Protein AF-A0A165NCH3-F1 (afdb_monomer)

pLDDT: mean 71.53, std 22.39, range [36.44, 98.56]

Solvent-accessible surface area (backbone atoms only — not comparable to full-atom values): 23380 Å² total; per-residue (Å²): 134,88,80,89,85,87,82,87,83,87,85,82,88,84,81,85,90,84,83,90,84,88,79,83,85,88,86,89,83,80,84,87,86,88,80,87,83,78,89,80,89,78,88,79,93,75,94,72,85,84,84,87,77,89,76,89,79,82,79,81,80,77,88,72,91,72,83,80,78,77,76,78,72,77,74,76,76,76,87,63,91,57,58,81,93,51,51,65,47,76,77,38,38,37,33,41,38,31,34,32,93,85,79,50,71,48,67,60,53,25,34,64,70,49,64,59,65,100,88,44,51,29,32,22,32,45,80,76,82,59,74,44,81,47,75,48,52,100,83,52,64,63,37,27,41,60,41,34,31,52,72,82,38,74,60,34,27,52,51,80,59,30,32,38,40,77,71,82,64,71,45,43,33,36,36,70,52,61,36,82,95,65,73,31,42,35,36,42,34,33,37,30,38,59,27,59,46,99,82,70,45,66,53,59,81,73,79,64,78,80,70,84,73,76,85,73,87,70,88,68,72,90,74,52,51,35,26,40,27,69,54,38,41,30,28,30,65,69,47,73,39,72,88,59,34,39,69,72,40,73,66,53,57,55,51,33,72,74,45,78,63,41,68,43,43,74,54,71,86,66,73,70,80,70,76,76,70,82,75,77,78,84,77,79,96,77,90,79,83,85,85,86,82,87,78,90,81,82,88,76,87,84,87,84,81,90,80,92,74,88,77,90,81,78,89,81,85,76,92,76,92,77,82,90,80,86,82,80,82,84,81,78,84,82,85,79,80,88,76,91,131

Organism: NCBI:txid1314781

Sequence (341 aa):
MLASAARSFSSIPSRKSARPGTSSGPPASRRPNTATMRPTTADGPSSVARPSTASPVSVLRRDSAASSTATATSETAIDTKLPKELSFLTTACIELWIDQEGFRAVRPAFWLASSREPGELAEFRMRPKQAYIFHHAAFDSAPVLRRLTVNGDESRDYISRQASLSVKKNGVYTVSGVEDRGRLAWRFEYLVTDRQDLGGRAMSGEKVRHRPCIFVLSFSPPFFLQSFTPLSFACAPQLLIPANGKKVHLFHVMRKSVTPKLAAAKVDPSTSPSSSTAGHSSSTIGVPILPPDLTNVPLLDDIGPEGLGGRRRAASHSLGRTTSRPWGSSTRPSTGGTVHA

Structure (mmCIF, N/CA/C/O backbone):
data_AF-A0A165NCH3-F1
#
_entry.id   AF-A0A165NCH3-F1
#
loop_
_atom_site.group_PDB
_atom_site.id
_atom_site.type_symbol
_atom_site.label_atom_id
_atom_site.label_alt_id
_atom_site.label_comp_id
_atom_site.label_asym_id
_atom_site.label_entity_id
_atom_site.label_seq_id
_atom_site.pdbx_PDB_ins_code
_atom_site.Cartn_x
_atom_site.Cartn_y
_atom_site.Cartn_z
_atom_site.occupancy
_atom_site.B_iso_or_equiv
_atom_site.auth_seq_id
_atom_site.auth_comp_id
_atom_site.auth_asym_id
_atom_site.auth_atom_id
_atom_site.pdbx_PDB_model_num
ATOM 1 N N . MET A 1 1 ? -38.798 -48.255 -20.989 1.00 39.00 1 MET A N 1
ATOM 2 C CA . MET A 1 1 ? -37.855 -48.855 -21.960 1.00 39.00 1 MET A CA 1
ATOM 3 C C . MET A 1 1 ? -36.540 -48.088 -21.828 1.00 39.00 1 MET A C 1
ATOM 5 O O . MET A 1 1 ? -36.569 -46.889 -22.046 1.00 39.00 1 MET A O 1
ATOM 9 N N . LEU A 1 2 ? -35.574 -48.611 -21.052 1.00 36.44 2 LEU A N 1
ATOM 10 C CA . LEU A 1 2 ? -34.310 -49.241 -21.523 1.00 36.44 2 LEU A CA 1
ATOM 11 C C . LEU A 1 2 ? -33.428 -48.246 -22.319 1.00 36.44 2 LEU A C 1
ATOM 13 O O . LEU A 1 2 ? -33.913 -47.716 -23.301 1.00 36.44 2 LEU A O 1
ATOM 17 N N . ALA A 1 3 ? -32.151 -47.952 -22.044 1.00 38.06 3 ALA A N 1
ATOM 18 C CA . ALA A 1 3 ? -31.160 -48.433 -21.083 1.00 38.06 3 ALA A CA 1
ATOM 19 C C . ALA A 1 3 ? -29.928 -47.483 -21.082 1.00 38.06 3 ALA A C 1
ATOM 21 O O . ALA A 1 3 ? -29.552 -46.960 -22.123 1.00 38.06 3 ALA A O 1
ATOM 22 N N . SER A 1 4 ? -29.308 -47.292 -19.911 1.00 39.06 4 SER A N 1
ATOM 23 C CA . SER A 1 4 ? -27.876 -47.505 -19.605 1.00 39.06 4 SER A CA 1
ATOM 24 C C . SER A 1 4 ? -26.793 -47.274 -20.681 1.00 39.06 4 SER A C 1
ATOM 26 O O . SER A 1 4 ? -26.737 -47.998 -21.670 1.00 39.06 4 SER A O 1
ATOM 28 N N . ALA A 1 5 ? -25.809 -46.417 -20.367 1.00 46.84 5 ALA A N 1
ATOM 29 C CA . ALA A 1 5 ? -24.396 -46.649 -20.699 1.00 46.84 5 ALA A CA 1
ATOM 30 C C . ALA A 1 5 ? -23.466 -45.780 -19.827 1.00 46.84 5 ALA A C 1
ATOM 32 O O . ALA A 1 5 ? -23.231 -44.604 -20.096 1.00 46.84 5 ALA A O 1
ATOM 33 N N . ALA A 1 6 ? -22.908 -46.394 -18.784 1.00 42.00 6 ALA A N 1
ATOM 34 C CA . ALA A 1 6 ? -21.726 -45.914 -18.081 1.00 42.00 6 ALA A CA 1
ATOM 35 C C . ALA A 1 6 ? -20.462 -46.240 -18.896 1.00 42.00 6 ALA A C 1
ATOM 37 O O . ALA A 1 6 ? -20.357 -47.336 -19.449 1.00 42.00 6 ALA A O 1
ATOM 38 N N . ARG A 1 7 ? -19.461 -45.350 -18.902 1.00 50.84 7 ARG A N 1
ATOM 39 C CA . ARG A 1 7 ? -18.067 -45.732 -19.177 1.00 50.84 7 ARG A CA 1
ATOM 40 C C . ARG A 1 7 ? -17.114 -45.065 -18.193 1.00 50.84 7 ARG A C 1
ATOM 42 O O . ARG A 1 7 ? -16.900 -43.860 -18.200 1.00 50.84 7 ARG A O 1
ATOM 49 N N . SER A 1 8 ? -16.579 -45.937 -17.349 1.00 40.97 8 SER A N 1
ATOM 50 C CA . SER A 1 8 ? -15.435 -45.774 -16.467 1.00 40.97 8 SER A CA 1
ATOM 51 C C . SER A 1 8 ? -14.141 -45.854 -17.281 1.00 40.97 8 SER A C 1
ATOM 53 O O . SER A 1 8 ? -14.032 -46.733 -18.133 1.00 40.97 8 SER A O 1
ATOM 55 N N . PHE A 1 9 ? -13.159 -44.999 -16.988 1.00 48.47 9 PHE A N 1
ATOM 56 C CA . PHE A 1 9 ? -11.747 -45.297 -17.232 1.00 48.47 9 PHE A CA 1
ATOM 57 C C . PHE A 1 9 ? -10.893 -44.752 -16.087 1.00 48.47 9 PHE A C 1
ATOM 59 O O . PHE A 1 9 ? -10.613 -43.563 -15.963 1.00 48.47 9 PHE A O 1
ATOM 66 N N . SER A 1 10 ? -10.498 -45.689 -15.236 1.00 42.50 10 SER A N 1
ATOM 67 C CA . SER A 1 10 ? -9.397 -45.635 -14.286 1.00 42.50 10 SER A CA 1
ATOM 68 C C . SER A 1 10 ? -8.050 -45.804 -14.995 1.00 42.50 10 SER A C 1
ATOM 70 O O . SER A 1 10 ? -7.926 -46.727 -15.795 1.00 42.50 10 SER A O 1
ATOM 72 N N . SER A 1 11 ? -7.019 -45.049 -14.599 1.00 46.69 11 SER A N 1
ATOM 73 C CA . SER A 1 11 ? -5.670 -45.610 -14.374 1.00 46.69 11 SER A CA 1
ATOM 74 C C . SER A 1 11 ? -4.723 -44.578 -13.753 1.00 46.69 11 SER A C 1
ATOM 76 O O . SER A 1 11 ? -4.274 -43.639 -14.408 1.00 46.69 11 SER A O 1
ATOM 78 N N . ILE A 1 12 ? -4.401 -44.802 -12.480 1.00 46.88 12 ILE A N 1
ATOM 79 C CA . ILE A 1 12 ? -3.337 -44.155 -11.708 1.00 46.88 12 ILE A CA 1
ATOM 80 C C . ILE A 1 12 ? -2.068 -45.007 -11.870 1.00 46.88 12 ILE A C 1
ATOM 82 O O . ILE A 1 12 ? -2.116 -46.192 -11.531 1.00 46.88 12 ILE A O 1
ATOM 86 N N . PRO A 1 13 ? -0.916 -44.467 -12.303 1.00 54.25 13 PRO A N 1
ATOM 87 C CA . PRO A 1 13 ? 0.348 -45.168 -12.143 1.00 54.25 13 PRO A CA 1
ATOM 88 C C . PRO A 1 13 ? 0.937 -44.902 -10.751 1.00 54.25 13 PRO A C 1
ATOM 90 O O . PRO A 1 13 ? 1.494 -43.846 -10.454 1.00 54.25 13 PRO A O 1
ATOM 93 N N . SER A 1 14 ? 0.812 -45.923 -9.906 1.00 42.00 14 SER A N 1
ATOM 94 C CA . SER A 1 14 ? 1.503 -46.097 -8.630 1.00 42.00 14 SER A CA 1
ATOM 95 C C . SER A 1 14 ? 3.004 -46.311 -8.877 1.00 42.00 14 SER A C 1
ATOM 97 O O . SER A 1 14 ? 3.384 -47.248 -9.587 1.00 42.00 14 SER A O 1
ATOM 99 N N . ARG A 1 15 ? 3.877 -45.450 -8.329 1.00 46.59 15 ARG A N 1
ATOM 100 C CA . ARG A 1 15 ? 5.339 -45.611 -8.427 1.00 46.59 15 ARG A CA 1
ATOM 101 C C . ARG A 1 15 ? 5.922 -46.063 -7.089 1.00 46.59 15 ARG A C 1
ATOM 103 O O . ARG A 1 15 ? 5.628 -45.520 -6.030 1.00 46.59 15 ARG A O 1
ATOM 110 N N . LYS A 1 16 ? 6.714 -47.124 -7.212 1.00 49.00 16 LYS A N 1
ATOM 111 C CA . LYS A 1 16 ? 7.158 -48.081 -6.201 1.00 49.00 16 LYS A CA 1
ATOM 112 C C . LYS A 1 16 ? 8.082 -47.494 -5.132 1.00 49.00 16 LYS A C 1
ATOM 114 O O . LYS A 1 16 ? 9.028 -46.776 -5.437 1.00 49.00 16 LYS A O 1
ATOM 119 N N . SER A 1 17 ? 7.828 -47.948 -3.908 1.00 48.28 17 SER A N 1
ATOM 120 C CA . SER A 1 17 ? 8.735 -47.983 -2.761 1.00 48.28 17 SER A CA 1
ATOM 121 C C . SER A 1 17 ? 9.612 -49.245 -2.814 1.00 48.28 17 SER A C 1
ATOM 123 O O . SER A 1 17 ? 9.100 -50.342 -3.039 1.00 48.28 17 SER A O 1
ATOM 125 N N . ALA A 1 18 ? 10.921 -49.077 -2.618 1.00 47.91 18 ALA A N 1
ATOM 126 C CA . ALA A 1 18 ? 11.931 -50.071 -2.223 1.00 47.91 18 ALA A CA 1
ATOM 127 C C . ALA A 1 18 ? 13.203 -49.266 -1.880 1.00 47.91 18 ALA A C 1
ATOM 129 O O . ALA A 1 18 ? 13.511 -48.329 -2.604 1.00 47.91 18 ALA A O 1
ATOM 130 N N . ARG A 1 19 ? 14.016 -49.503 -0.849 1.00 49.00 19 ARG A N 1
ATOM 131 C CA . ARG A 1 19 ? 14.126 -50.494 0.233 1.00 49.00 19 ARG A CA 1
ATOM 132 C C . ARG A 1 19 ? 15.096 -49.888 1.289 1.00 49.00 19 ARG A C 1
ATOM 134 O O . ARG A 1 19 ? 15.768 -48.906 0.976 1.00 49.00 19 ARG A O 1
ATOM 141 N N . PRO A 1 20 ? 15.209 -50.466 2.499 1.00 55.50 20 PRO A N 1
ATOM 142 C CA . PRO A 1 20 ? 16.087 -49.996 3.570 1.00 55.50 20 PRO A CA 1
ATOM 143 C C . PRO A 1 20 ? 17.494 -50.610 3.475 1.00 55.50 20 PRO A C 1
ATOM 145 O O . PRO A 1 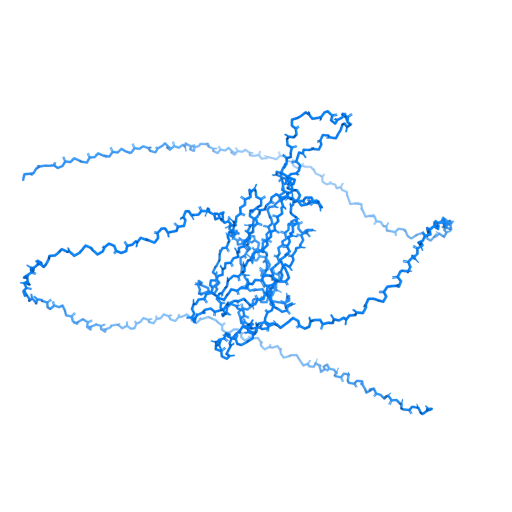20 ? 17.651 -51.747 3.031 1.00 55.50 20 PRO A O 1
ATOM 148 N N . GLY A 1 21 ? 18.504 -49.872 3.940 1.00 48.25 21 GLY A N 1
ATOM 149 C CA . GLY A 1 21 ? 19.884 -50.339 4.074 1.00 48.25 21 GLY A CA 1
ATOM 150 C C . GLY A 1 21 ? 20.487 -49.871 5.395 1.00 48.25 21 GLY A C 1
ATOM 151 O O . GLY A 1 21 ? 20.894 -48.723 5.532 1.00 48.25 21 GLY A O 1
ATOM 152 N N . THR A 1 22 ? 20.499 -50.770 6.373 1.00 49.91 22 THR A N 1
ATOM 153 C CA . THR A 1 22 ? 21.243 -50.700 7.634 1.00 49.91 22 THR A CA 1
ATOM 154 C C . THR A 1 22 ? 22.671 -51.207 7.428 1.00 49.91 22 THR A C 1
ATOM 156 O O . THR A 1 22 ? 22.834 -52.333 6.964 1.00 49.91 22 THR A O 1
ATOM 159 N N . SER A 1 23 ? 23.688 -50.459 7.864 1.00 52.12 23 SER A N 1
ATOM 160 C CA . SER A 1 23 ? 24.991 -51.035 8.237 1.00 52.12 23 SER A CA 1
ATOM 161 C C . SER A 1 23 ? 25.739 -50.142 9.240 1.00 52.12 23 SER A C 1
ATOM 163 O O . SER A 1 23 ? 26.197 -49.055 8.903 1.00 52.12 23 SER A O 1
ATOM 165 N N . SER A 1 24 ? 25.778 -50.618 10.489 1.00 49.59 24 SER A N 1
ATOM 166 C CA . SER A 1 24 ? 26.921 -50.659 11.425 1.00 49.59 24 SER A CA 1
ATOM 167 C C . SER A 1 24 ? 28.109 -49.687 11.248 1.00 49.59 24 SER A C 1
ATOM 169 O O . SER A 1 24 ? 28.838 -49.772 10.264 1.00 49.59 24 SER A O 1
ATOM 171 N N . GLY A 1 25 ? 28.395 -48.881 12.287 1.00 43.12 25 GLY A N 1
ATOM 172 C CA . GLY A 1 25 ? 29.759 -48.385 12.599 1.00 43.12 25 GLY A CA 1
ATOM 173 C C . GLY A 1 25 ? 30.603 -49.454 13.329 1.00 43.12 25 GLY A C 1
ATOM 174 O O . GLY A 1 25 ? 30.215 -50.621 13.258 1.00 43.12 25 GLY A O 1
ATOM 175 N N . PRO A 1 26 ? 31.649 -49.129 14.135 1.00 69.25 26 PRO A N 1
ATOM 176 C CA . PRO A 1 26 ? 32.442 -47.892 14.325 1.00 69.25 26 PRO A CA 1
ATOM 177 C C . PRO A 1 26 ? 33.981 -48.230 14.149 1.00 69.25 26 PRO A C 1
ATOM 179 O O . PRO A 1 26 ? 34.209 -49.164 13.383 1.00 69.25 26 PRO A O 1
ATOM 182 N N . PRO A 1 27 ? 35.055 -47.592 14.722 1.00 58.97 27 PRO A N 1
ATOM 183 C CA . PRO A 1 27 ? 35.220 -46.966 16.047 1.00 58.97 27 PRO A CA 1
ATOM 184 C C . PRO A 1 27 ? 35.958 -45.601 16.096 1.00 58.97 27 PRO A C 1
ATOM 186 O O . PRO A 1 27 ? 36.434 -45.039 15.114 1.00 58.97 27 PRO A O 1
ATOM 189 N N . ALA A 1 28 ? 36.000 -45.083 17.323 1.00 47.31 28 ALA A N 1
ATOM 190 C CA . ALA A 1 28 ? 36.547 -43.821 17.798 1.00 47.31 28 ALA A CA 1
ATOM 191 C C . ALA A 1 28 ? 38.057 -43.605 17.579 1.00 47.31 28 ALA A C 1
ATOM 193 O O . ALA A 1 28 ? 38.845 -44.541 17.670 1.00 47.31 28 ALA A O 1
ATOM 194 N N . SER A 1 29 ? 38.472 -42.334 17.487 1.00 48.59 29 SER A N 1
ATOM 195 C CA . SER A 1 29 ? 39.776 -41.893 18.001 1.00 48.59 29 SER A CA 1
ATOM 196 C C . SER A 1 29 ? 39.816 -40.382 18.286 1.00 48.59 29 SER A C 1
ATOM 198 O O . SER A 1 29 ? 39.671 -39.555 17.395 1.00 48.59 29 SER A O 1
ATOM 200 N N . ARG A 1 30 ? 40.011 -40.077 19.576 1.00 41.75 30 ARG A N 1
ATOM 201 C CA . ARG A 1 30 ? 40.819 -38.991 20.169 1.00 41.75 30 ARG A CA 1
ATOM 202 C C . ARG A 1 30 ? 40.644 -37.520 19.726 1.00 41.75 30 ARG A C 1
ATOM 204 O O . ARG A 1 30 ? 41.210 -37.048 18.751 1.00 41.75 30 ARG A O 1
ATOM 211 N N . ARG A 1 31 ? 40.032 -36.760 20.649 1.00 53.19 31 ARG A N 1
ATOM 212 C CA . ARG A 1 31 ? 40.486 -35.432 21.149 1.00 53.19 31 ARG A CA 1
ATOM 213 C C . ARG A 1 31 ? 41.954 -35.489 21.657 1.00 53.19 31 ARG A C 1
ATOM 215 O O . ARG A 1 31 ? 42.394 -36.609 21.925 1.00 53.19 31 ARG A O 1
ATOM 222 N N . PRO A 1 32 ? 42.674 -34.370 21.935 1.00 59.91 32 PRO A N 1
ATOM 223 C CA . PRO A 1 32 ? 42.203 -32.990 22.175 1.00 59.91 32 PRO A CA 1
ATOM 224 C C . PRO A 1 32 ? 43.039 -31.886 21.473 1.00 59.91 32 PRO A C 1
ATOM 226 O O . PRO A 1 32 ? 44.071 -32.167 20.880 1.00 59.91 32 PRO A O 1
ATOM 229 N N . ASN A 1 33 ? 42.615 -30.616 21.566 1.00 45.53 33 ASN A N 1
ATOM 230 C CA . ASN A 1 33 ? 43.457 -29.566 22.162 1.00 45.53 33 ASN A CA 1
ATOM 231 C C . ASN A 1 33 ? 42.701 -28.246 22.353 1.00 45.53 33 ASN A C 1
ATOM 233 O O . ASN A 1 33 ? 42.130 -27.657 21.440 1.00 45.53 33 ASN A O 1
ATOM 237 N N . THR A 1 34 ? 42.723 -27.827 23.610 1.00 49.41 34 THR A N 1
ATOM 238 C CA . THR A 1 34 ? 42.275 -26.563 24.175 1.00 49.41 34 THR A CA 1
ATOM 239 C C . THR A 1 34 ? 43.396 -25.546 23.962 1.00 49.41 34 THR A C 1
ATOM 241 O O . THR A 1 34 ? 44.499 -25.758 24.456 1.00 49.41 34 THR A O 1
ATOM 244 N N . ALA A 1 35 ? 43.137 -24.447 23.255 1.00 48.09 35 ALA A N 1
ATOM 245 C CA . ALA A 1 35 ? 44.048 -23.307 23.203 1.00 48.09 35 ALA A CA 1
ATOM 246 C C . ALA A 1 35 ? 43.325 -22.073 23.747 1.00 48.09 35 ALA A C 1
ATOM 248 O O . ALA A 1 35 ? 42.590 -21.379 23.048 1.00 48.09 35 ALA A O 1
ATOM 249 N N . THR A 1 36 ? 43.523 -21.853 25.043 1.00 48.50 36 THR A N 1
ATOM 250 C CA . THR A 1 36 ? 43.217 -20.619 25.762 1.00 48.50 36 THR A CA 1
ATOM 251 C C . THR A 1 36 ? 44.154 -19.524 25.253 1.00 48.50 36 THR A C 1
ATOM 253 O O . THR A 1 36 ? 45.345 -19.542 25.555 1.00 48.50 36 THR A O 1
ATOM 256 N N . MET A 1 37 ? 43.633 -18.574 24.478 1.00 51.12 37 MET A N 1
ATOM 257 C CA . MET A 1 37 ? 44.354 -17.352 24.114 1.00 51.12 37 MET A CA 1
ATOM 258 C C . MET A 1 37 ? 44.088 -16.279 25.173 1.00 51.12 37 MET A C 1
ATOM 260 O O . MET A 1 37 ? 42.956 -15.863 25.410 1.00 51.12 37 MET A O 1
ATOM 264 N N . ARG A 1 38 ? 45.168 -15.891 25.846 1.00 52.81 38 ARG A N 1
ATOM 265 C CA . ARG A 1 38 ? 45.274 -14.838 26.859 1.00 52.81 38 ARG A CA 1
ATOM 266 C C . ARG A 1 38 ? 45.418 -13.481 26.149 1.00 52.81 38 ARG A C 1
ATOM 268 O O . ARG A 1 38 ? 46.207 -13.413 25.210 1.00 52.81 38 ARG A O 1
ATOM 275 N N . PRO A 1 39 ? 44.742 -12.400 26.576 1.00 59.81 39 PRO A N 1
ATOM 276 C CA . PRO A 1 39 ? 45.046 -11.067 26.076 1.00 59.81 39 PRO A CA 1
ATOM 277 C C . PRO A 1 39 ? 46.248 -10.500 26.838 1.00 59.81 39 PRO A C 1
ATOM 279 O O . PRO A 1 39 ? 46.200 -10.303 28.053 1.00 59.81 39 PRO A O 1
ATOM 282 N N . THR A 1 40 ? 47.344 -10.269 26.122 1.00 58.81 40 THR A N 1
ATOM 283 C CA . THR A 1 40 ? 48.484 -9.473 26.578 1.00 58.81 40 THR A CA 1
ATOM 284 C C . THR A 1 40 ? 48.201 -8.001 26.309 1.00 58.81 40 THR A C 1
ATOM 286 O O . THR A 1 40 ? 48.041 -7.575 25.169 1.00 58.81 40 THR A O 1
ATOM 289 N N . THR A 1 41 ? 48.149 -7.233 27.390 1.00 48.38 41 THR A N 1
ATOM 290 C CA . THR A 1 41 ? 48.312 -5.782 27.428 1.00 48.38 41 THR A CA 1
ATOM 291 C C . THR A 1 41 ? 49.700 -5.399 26.916 1.00 48.38 41 THR A C 1
ATOM 293 O O . THR A 1 41 ? 50.697 -5.908 27.429 1.00 48.38 41 THR A O 1
ATOM 296 N N . ALA A 1 42 ? 49.764 -4.485 25.952 1.00 58.22 42 ALA A N 1
ATOM 297 C CA . ALA A 1 42 ? 50.968 -3.729 25.639 1.00 58.22 42 ALA A CA 1
ATOM 298 C C . ALA A 1 42 ? 50.563 -2.296 25.277 1.00 58.22 42 ALA A C 1
ATOM 300 O O . ALA A 1 42 ? 49.966 -2.047 24.230 1.00 58.22 42 ALA A O 1
ATOM 301 N N . ASP A 1 43 ? 50.868 -1.389 26.200 1.00 48.12 43 ASP A N 1
ATOM 302 C CA . ASP A 1 43 ? 50.959 0.046 25.976 1.00 48.12 43 ASP A CA 1
ATOM 303 C C . ASP A 1 43 ? 52.076 0.359 24.971 1.00 48.12 43 ASP A C 1
ATOM 305 O O . ASP A 1 43 ? 53.132 -0.277 24.970 1.00 48.12 43 ASP A O 1
ATOM 309 N N . GLY A 1 44 ? 51.860 1.381 24.145 1.00 45.53 44 GLY A N 1
ATOM 310 C CA . GLY A 1 44 ? 52.884 1.922 23.256 1.00 45.53 44 GLY A CA 1
ATOM 311 C C . GLY A 1 44 ? 52.326 2.990 22.314 1.00 45.53 44 GLY A C 1
ATOM 312 O O . GLY A 1 44 ? 51.631 2.640 21.360 1.00 45.53 44 GLY A O 1
ATOM 313 N N . PRO A 1 45 ? 52.604 4.287 22.546 1.00 59.88 45 PRO A N 1
ATOM 314 C CA . PRO A 1 45 ? 52.119 5.368 21.701 1.00 59.88 45 PRO A CA 1
ATOM 315 C C . PRO A 1 45 ? 53.018 5.507 20.470 1.00 59.88 45 PRO A C 1
ATOM 317 O O . PRO A 1 45 ? 54.225 5.707 20.589 1.00 59.88 45 PRO A O 1
ATOM 320 N N . SER A 1 46 ? 52.431 5.450 19.276 1.00 46.69 46 SER A N 1
ATOM 321 C CA . SER A 1 46 ? 53.125 5.858 18.058 1.00 46.69 46 SER A CA 1
ATOM 322 C C . SER A 1 46 ? 52.268 6.842 17.279 1.00 46.69 46 SER A C 1
ATOM 324 O O . SER A 1 46 ? 51.223 6.518 16.715 1.00 46.69 46 SER A O 1
ATOM 326 N N . SER A 1 47 ? 52.725 8.087 17.331 1.00 52.88 47 SER A N 1
ATOM 327 C CA . SER A 1 47 ? 52.309 9.207 16.510 1.00 52.88 47 SER A CA 1
ATOM 328 C C . SER A 1 47 ? 52.493 8.874 15.031 1.00 52.88 47 SER A C 1
ATOM 330 O O . SER A 1 47 ? 53.624 8.723 14.569 1.00 52.88 47 SER A O 1
ATOM 332 N N . VAL A 1 48 ? 51.400 8.836 14.273 1.00 54.91 48 VAL A N 1
ATOM 333 C CA . VAL A 1 48 ? 51.455 8.883 12.810 1.00 54.91 48 VAL A CA 1
ATOM 334 C C . VAL A 1 48 ? 50.593 10.040 12.328 1.00 54.91 48 VAL A C 1
ATOM 336 O O . VAL A 1 48 ? 49.448 10.227 12.738 1.00 54.91 48 VAL A O 1
ATOM 339 N N . ALA A 1 49 ? 51.238 10.862 11.509 1.00 41.81 49 ALA A N 1
ATOM 340 C CA . ALA A 1 49 ? 50.799 12.147 11.017 1.00 41.81 49 ALA A CA 1
ATOM 341 C C . ALA A 1 49 ? 49.472 12.088 10.242 1.00 41.81 49 ALA A C 1
ATOM 343 O O . ALA A 1 49 ? 49.232 11.201 9.424 1.00 41.81 49 ALA A O 1
ATOM 344 N N . ARG A 1 50 ? 48.641 13.108 10.476 1.00 47.19 50 ARG A N 1
ATOM 345 C CA . ARG A 1 50 ? 47.469 13.471 9.669 1.00 47.19 50 ARG A CA 1
ATOM 346 C C . ARG A 1 50 ? 47.917 13.970 8.288 1.00 47.19 50 ARG A C 1
ATOM 348 O O . ARG A 1 50 ? 48.631 14.971 8.244 1.00 47.19 50 ARG A O 1
ATOM 355 N N . PRO A 1 51 ? 47.431 13.399 7.174 1.00 55.72 51 PRO A N 1
ATOM 356 C CA . PRO A 1 51 ? 47.440 14.092 5.899 1.00 55.72 51 PRO A CA 1
ATOM 357 C C . PRO A 1 51 ? 46.215 15.009 5.796 1.00 55.72 51 PRO A C 1
ATOM 359 O O . PRO A 1 51 ? 45.063 14.577 5.752 1.00 55.72 51 PRO A O 1
ATOM 362 N N . SER A 1 52 ? 46.501 16.304 5.761 1.00 50.69 52 SER A N 1
ATOM 363 C CA . SER A 1 52 ? 45.600 17.393 5.404 1.00 50.69 52 SER A CA 1
ATOM 364 C C . SER A 1 52 ? 45.156 17.228 3.949 1.00 50.69 52 SER A C 1
ATOM 366 O O . SER A 1 52 ? 45.959 17.383 3.034 1.00 50.69 52 SER A O 1
ATOM 368 N N . THR A 1 53 ? 43.879 16.941 3.713 1.00 46.50 53 THR A N 1
ATOM 369 C CA . THR A 1 53 ? 43.262 17.081 2.386 1.00 46.50 53 THR A CA 1
ATOM 370 C C . THR A 1 53 ? 42.152 18.112 2.483 1.00 46.50 53 THR A C 1
ATOM 372 O O . THR A 1 53 ? 41.038 17.849 2.927 1.00 46.50 53 THR A O 1
ATOM 375 N N . ALA A 1 54 ? 42.518 19.337 2.113 1.00 41.47 54 ALA A N 1
ATOM 376 C CA . ALA A 1 54 ? 41.599 20.425 1.861 1.00 41.47 54 ALA A CA 1
ATOM 377 C C . ALA A 1 54 ? 40.742 20.086 0.632 1.00 41.47 54 ALA A C 1
ATOM 379 O O . ALA A 1 54 ? 41.267 19.706 -0.412 1.00 41.47 54 ALA A O 1
ATOM 380 N N . SER A 1 55 ? 39.428 20.247 0.754 1.00 48.78 55 SER A N 1
ATOM 381 C CA . SER A 1 55 ? 38.515 20.357 -0.384 1.00 48.78 55 SER A CA 1
ATOM 382 C C . SER A 1 55 ? 37.816 21.715 -0.297 1.00 48.78 55 SER A C 1
ATOM 384 O O . SER A 1 55 ? 37.236 22.017 0.749 1.00 48.78 55 SER A O 1
ATOM 386 N N . PRO A 1 56 ? 37.871 22.551 -1.347 1.00 51.75 56 PRO A N 1
ATOM 387 C CA . PRO A 1 56 ? 37.155 23.814 -1.383 1.00 51.75 56 PRO A CA 1
ATOM 388 C C . PRO A 1 56 ? 35.694 23.556 -1.772 1.00 51.75 56 PRO A C 1
ATOM 390 O O . PRO A 1 56 ? 35.405 23.148 -2.894 1.00 51.75 56 PRO A O 1
ATOM 393 N N . VAL A 1 57 ? 34.761 23.805 -0.852 1.00 46.81 57 VAL A N 1
ATOM 394 C CA . VAL A 1 57 ? 33.334 23.921 -1.182 1.00 46.81 57 VAL A CA 1
ATOM 395 C C . VAL A 1 57 ? 33.027 25.404 -1.352 1.00 46.81 57 VAL A C 1
ATOM 397 O O . VAL A 1 57 ? 32.821 26.136 -0.387 1.00 46.81 57 VAL A O 1
ATOM 400 N N . SER A 1 58 ? 33.023 25.859 -2.600 1.00 46.53 58 SER A N 1
ATOM 401 C CA . SER A 1 58 ? 32.471 27.148 -3.001 1.00 46.53 58 SER A CA 1
ATOM 402 C C . SER A 1 58 ? 30.943 27.093 -2.897 1.00 46.53 58 SER A C 1
ATOM 404 O O . SER A 1 58 ? 30.245 26.601 -3.781 1.00 46.53 58 SER A O 1
ATOM 406 N N . VAL A 1 59 ? 30.415 27.605 -1.785 1.00 42.81 59 VAL A N 1
ATOM 407 C CA . VAL A 1 59 ? 28.985 27.874 -1.596 1.00 42.81 59 VAL A CA 1
ATOM 408 C C . VAL A 1 59 ? 28.640 29.158 -2.350 1.00 42.81 59 VAL A C 1
ATOM 410 O O . VAL A 1 59 ? 28.800 30.263 -1.837 1.00 42.81 59 VAL A O 1
ATOM 413 N N . LEU A 1 60 ? 28.159 29.021 -3.585 1.00 48.81 60 LEU A N 1
ATOM 414 C CA . LEU A 1 60 ? 27.479 30.103 -4.294 1.00 48.81 60 LEU A CA 1
ATOM 415 C C . LEU A 1 60 ? 26.056 30.220 -3.732 1.00 48.81 60 LEU A C 1
ATOM 417 O O . LEU A 1 60 ? 25.124 29.552 -4.178 1.00 48.81 60 LEU A O 1
ATOM 421 N N . ARG A 1 61 ? 25.913 31.075 -2.711 1.00 41.34 61 ARG A N 1
ATOM 422 C CA . ARG A 1 61 ? 24.635 31.667 -2.302 1.00 41.34 61 ARG A CA 1
ATOM 423 C C . ARG A 1 61 ? 24.071 32.433 -3.495 1.00 41.34 61 ARG A C 1
ATOM 425 O O . ARG A 1 61 ? 24.628 33.449 -3.901 1.00 41.34 61 ARG A O 1
ATOM 432 N N . ARG A 1 62 ? 22.972 31.941 -4.060 1.00 46.47 62 ARG A N 1
ATOM 433 C CA . ARG A 1 62 ? 22.121 32.716 -4.958 1.00 46.47 62 ARG A CA 1
ATOM 434 C C . ARG A 1 62 ? 20.875 33.088 -4.164 1.00 46.47 62 ARG A C 1
ATOM 436 O O . ARG A 1 62 ? 19.932 32.309 -4.079 1.00 46.47 62 ARG A O 1
ATOM 443 N N . ASP A 1 63 ? 20.926 34.265 -3.550 1.00 45.38 63 ASP A N 1
ATOM 444 C CA . ASP A 1 63 ? 19.749 34.927 -3.007 1.00 45.38 63 ASP A CA 1
ATOM 445 C C . ASP A 1 63 ? 18.853 35.305 -4.190 1.00 45.38 63 ASP A C 1
ATOM 447 O O . ASP A 1 63 ? 19.196 36.122 -5.043 1.00 45.38 63 ASP A O 1
ATOM 451 N N . SER A 1 64 ? 17.714 34.636 -4.300 1.00 50.97 64 SER A N 1
ATOM 452 C CA . SER A 1 64 ? 16.630 35.041 -5.185 1.00 50.97 64 SER A CA 1
ATOM 453 C C . SER A 1 64 ? 15.387 35.137 -4.325 1.00 50.97 64 SER A C 1
ATOM 455 O O . SER A 1 64 ? 14.715 34.147 -4.048 1.00 50.97 64 SER A O 1
ATOM 457 N N . ALA A 1 65 ? 15.137 36.361 -3.862 1.00 49.94 65 ALA A N 1
ATOM 458 C CA . ALA A 1 65 ? 13.879 36.784 -3.282 1.00 49.94 65 ALA A CA 1
ATOM 459 C C . ALA A 1 65 ? 12.791 36.677 -4.361 1.00 49.94 65 ALA A C 1
ATOM 461 O O . ALA A 1 65 ? 12.528 37.618 -5.107 1.00 49.94 65 ALA A O 1
ATOM 462 N N . ALA A 1 66 ? 12.193 35.495 -4.481 1.00 51.12 66 ALA A N 1
ATOM 463 C CA . ALA A 1 66 ? 10.953 35.310 -5.208 1.00 51.12 66 ALA A CA 1
ATOM 464 C C . ALA A 1 66 ? 9.804 35.555 -4.228 1.00 51.12 66 ALA A C 1
ATOM 466 O O . ALA A 1 66 ? 9.608 34.817 -3.265 1.00 51.12 66 ALA A O 1
ATOM 467 N N . SER A 1 67 ? 9.098 36.651 -4.480 1.00 50.00 67 SER A N 1
ATOM 468 C CA . SER A 1 67 ? 7.859 37.058 -3.833 1.00 50.00 67 SER A CA 1
ATOM 469 C C . SER A 1 67 ? 6.845 35.910 -3.841 1.00 50.00 67 SER A C 1
ATOM 471 O O . SER A 1 67 ? 6.298 35.551 -4.885 1.00 50.00 67 SER A O 1
ATOM 473 N N . SER A 1 68 ? 6.612 35.320 -2.670 1.00 47.19 68 SER A N 1
ATOM 474 C CA . SER A 1 68 ? 5.594 34.298 -2.441 1.00 47.19 68 SER A CA 1
ATOM 475 C C . SER A 1 68 ? 4.208 34.937 -2.475 1.00 47.19 68 SER A C 1
ATOM 477 O O . SER A 1 68 ? 3.629 35.267 -1.442 1.00 47.19 68 SER A O 1
ATOM 479 N N . THR A 1 69 ? 3.647 35.099 -3.669 1.00 45.41 69 THR A N 1
ATOM 480 C CA . THR A 1 69 ? 2.196 35.217 -3.830 1.00 45.41 69 THR A CA 1
ATOM 481 C C . THR A 1 69 ? 1.615 33.826 -3.597 1.00 45.41 69 THR A C 1
ATOM 483 O O . THR A 1 69 ? 1.536 32.995 -4.496 1.00 45.41 69 THR A O 1
ATOM 486 N N . ALA A 1 70 ? 1.284 33.540 -2.339 1.00 47.50 70 ALA A N 1
ATOM 487 C CA . ALA A 1 70 ? 0.562 32.341 -1.954 1.00 47.50 70 ALA A CA 1
ATOM 488 C C . ALA A 1 70 ? -0.855 32.412 -2.541 1.00 47.50 70 ALA A C 1
ATOM 490 O O . ALA A 1 70 ? -1.781 32.939 -1.928 1.00 47.50 70 ALA A O 1
ATOM 491 N N . THR A 1 71 ? -1.030 31.891 -3.753 1.00 43.19 71 THR A N 1
ATOM 492 C CA . THR A 1 71 ? -2.338 31.479 -4.259 1.00 43.19 71 THR A CA 1
ATOM 493 C C . THR A 1 71 ? -2.849 30.370 -3.349 1.00 43.19 71 THR A C 1
ATOM 495 O O . THR A 1 71 ? -2.479 29.205 -3.504 1.00 43.19 71 THR A O 1
ATOM 498 N N . ALA A 1 72 ? -3.673 30.755 -2.371 1.00 48.28 72 ALA A N 1
ATOM 499 C CA . ALA A 1 72 ? -4.531 29.860 -1.613 1.00 48.28 72 ALA A CA 1
ATOM 500 C C . ALA A 1 72 ? -5.396 29.103 -2.624 1.00 48.28 72 ALA A C 1
ATOM 502 O O . ALA A 1 72 ? -6.411 29.594 -3.114 1.00 48.28 72 ALA A O 1
ATOM 503 N N . THR A 1 73 ? -4.908 27.931 -3.019 1.00 48.03 73 THR A N 1
ATOM 504 C CA . THR A 1 73 ? -5.649 27.009 -3.864 1.00 48.03 73 THR A CA 1
ATOM 505 C C . THR A 1 73 ? -6.772 26.528 -2.972 1.00 48.03 73 THR A C 1
ATOM 507 O O . THR A 1 73 ? -6.511 25.870 -1.969 1.00 48.03 73 THR A O 1
ATOM 510 N N . SER A 1 74 ? -7.990 26.964 -3.268 1.00 51.78 74 SER A N 1
ATOM 511 C CA . SER A 1 74 ? -9.203 26.543 -2.590 1.00 51.78 74 SER A CA 1
ATOM 512 C C . SER A 1 74 ? -9.244 25.018 -2.589 1.00 51.78 74 SER A C 1
ATOM 514 O O . SER A 1 74 ? -9.570 24.387 -3.596 1.00 51.78 74 SER A O 1
ATOM 516 N N . GLU A 1 75 ? -8.848 24.420 -1.460 1.00 57.41 75 GLU A N 1
ATOM 517 C CA . GLU A 1 75 ? -9.135 23.028 -1.157 1.00 57.41 75 GLU A CA 1
ATOM 518 C C . GLU A 1 75 ? -10.637 22.880 -1.330 1.00 57.41 75 GLU A C 1
ATOM 520 O O . GLU A 1 75 ? -11.434 23.456 -0.591 1.00 57.41 75 GLU A O 1
ATOM 525 N N . THR A 1 76 ? -11.021 22.186 -2.395 1.00 58.91 76 THR A N 1
ATOM 526 C CA . THR A 1 76 ? -12.399 21.813 -2.661 1.00 58.91 76 THR A CA 1
ATOM 527 C C . THR A 1 76 ? -12.813 20.964 -1.474 1.00 58.91 76 THR A C 1
ATOM 529 O O . THR A 1 76 ? -12.426 19.800 -1.381 1.00 58.91 76 THR A O 1
ATOM 532 N N . ALA A 1 77 ? -13.501 21.593 -0.520 1.00 61.81 77 ALA A N 1
ATOM 533 C CA . ALA A 1 77 ? -14.003 20.946 0.673 1.00 61.81 77 ALA A CA 1
ATOM 534 C C . ALA A 1 77 ? -14.872 19.784 0.203 1.00 61.81 77 ALA A C 1
ATOM 536 O O . ALA A 1 77 ? -15.939 19.976 -0.381 1.00 61.81 77 ALA A O 1
ATOM 537 N N . ILE A 1 78 ? -14.347 18.573 0.354 1.00 67.62 78 ILE A N 1
ATOM 538 C CA . ILE A 1 78 ? -15.060 17.360 -0.002 1.00 67.62 78 ILE A CA 1
ATOM 539 C C . ILE A 1 78 ? -16.169 17.241 1.042 1.00 67.62 78 ILE A C 1
ATOM 541 O O . ILE A 1 78 ? -15.914 16.768 2.150 1.00 67.62 78 ILE A O 1
ATOM 545 N N . ASP A 1 79 ? -17.371 17.715 0.704 1.00 64.69 79 ASP A N 1
ATOM 546 C CA . ASP A 1 79 ? -18.572 17.612 1.540 1.00 64.69 79 ASP A CA 1
ATOM 547 C C . ASP A 1 79 ? -19.020 16.147 1.588 1.00 64.69 79 ASP A C 1
ATOM 549 O O . ASP A 1 79 ? -19.935 15.683 0.909 1.00 64.69 79 ASP A O 1
ATOM 553 N N . THR A 1 80 ? -18.246 15.361 2.325 1.00 69.19 80 THR A N 1
ATOM 554 C CA . THR A 1 80 ? -18.526 13.966 2.606 1.00 69.19 80 THR A CA 1
ATOM 555 C C . THR A 1 80 ? -19.344 13.945 3.880 1.00 69.19 80 THR A C 1
ATOM 557 O O . THR A 1 80 ? -18.837 14.225 4.965 1.00 69.19 80 THR A O 1
ATOM 560 N N . LYS A 1 81 ? -20.625 13.590 3.753 1.00 82.06 81 LYS A N 1
ATOM 561 C CA . LYS A 1 81 ? -21.509 13.283 4.884 1.00 82.06 81 LYS A CA 1
ATOM 562 C C . LYS A 1 81 ? -21.066 11.975 5.553 1.00 82.06 81 LYS A C 1
ATOM 564 O O . LYS A 1 81 ? -21.756 10.964 5.492 1.00 82.06 81 LYS A O 1
ATOM 569 N N . LEU A 1 82 ? -19.873 11.969 6.144 1.00 84.56 82 LEU A N 1
ATOM 570 C CA . LEU A 1 82 ? -19.385 10.863 6.956 1.00 84.56 82 LEU A CA 1
ATOM 571 C C . LEU A 1 82 ? -20.110 10.875 8.309 1.00 84.56 82 LEU A C 1
ATOM 573 O O . LEU A 1 82 ? -20.300 11.949 8.889 1.00 84.56 82 LEU A O 1
ATOM 577 N N . PRO A 1 83 ? -20.471 9.700 8.854 1.00 89.69 83 PRO A N 1
ATOM 578 C CA . PRO A 1 83 ? -20.872 9.582 10.249 1.00 89.69 83 PRO A CA 1
ATOM 579 C C . PRO A 1 83 ? -19.845 10.251 11.168 1.00 89.69 83 PRO A C 1
ATOM 581 O O . PRO A 1 83 ? -18.641 10.228 10.890 1.00 89.69 83 PRO A O 1
ATOM 584 N N . LYS A 1 84 ? -20.301 10.837 12.280 1.00 90.19 84 LYS A N 1
ATOM 585 C CA . LYS A 1 84 ? -19.444 11.594 13.210 1.00 90.19 84 LYS A CA 1
ATOM 586 C C . LYS A 1 84 ? -18.267 10.752 13.711 1.00 90.19 84 LYS A C 1
ATOM 588 O O . LYS A 1 84 ? -17.166 11.270 13.890 1.00 90.19 84 LYS A O 1
ATOM 593 N N . GLU A 1 85 ? -18.483 9.450 13.859 1.00 90.50 85 GLU A N 1
ATOM 594 C CA . GLU A 1 85 ? -17.503 8.443 14.269 1.00 90.50 85 GLU A CA 1
ATOM 595 C C . GLU A 1 85 ? -16.357 8.278 13.259 1.00 90.50 85 GLU A C 1
ATOM 597 O O . GLU A 1 85 ? -15.262 7.866 13.634 1.00 90.50 85 GLU A O 1
ATOM 602 N N . LEU A 1 86 ? -16.592 8.608 11.986 1.00 91.56 86 LEU A N 1
ATOM 603 C CA . LEU A 1 86 ? -15.638 8.495 10.881 1.00 91.56 86 LEU A CA 1
ATOM 604 C C . LEU A 1 86 ? -15.107 9.855 10.407 1.00 91.56 86 LEU A C 1
ATOM 606 O O . LEU A 1 86 ? -14.341 9.913 9.448 1.00 91.56 86 LEU A O 1
ATOM 610 N N . SER A 1 87 ? -15.456 10.947 11.095 1.00 92.75 87 SER A N 1
ATOM 611 C CA . SER A 1 87 ? -14.969 12.297 10.776 1.00 92.75 87 SER A CA 1
ATOM 612 C C . SER A 1 87 ? -13.438 12.394 10.774 1.00 92.75 87 SER A C 1
ATOM 614 O O . SER A 1 87 ? -12.873 13.131 9.968 1.00 92.75 87 SER A O 1
ATOM 616 N N . PHE A 1 88 ? -12.753 11.584 11.590 1.00 94.75 88 PHE A N 1
ATOM 617 C CA . PHE A 1 88 ? -11.288 11.520 11.628 1.00 94.75 88 PHE A CA 1
ATOM 618 C C . PHE A 1 88 ? -10.651 11.085 10.297 1.00 94.75 88 PHE A C 1
ATOM 620 O O . PHE A 1 88 ? -9.477 11.360 10.071 1.00 94.75 88 PHE A O 1
ATOM 627 N N . LEU A 1 89 ? -11.395 10.415 9.406 1.00 94.81 89 LEU A N 1
ATOM 628 C CA . LEU A 1 89 ? -10.875 9.986 8.105 1.00 94.81 89 LEU A CA 1
ATOM 629 C C . LEU A 1 89 ? -10.580 11.157 7.173 1.00 94.81 89 LEU A C 1
ATOM 631 O O . LEU A 1 89 ? -9.706 11.040 6.320 1.00 94.81 89 LEU A O 1
ATOM 635 N N . THR A 1 90 ? -11.271 12.284 7.352 1.00 94.75 90 THR A N 1
ATOM 636 C CA . THR A 1 90 ? -11.059 13.495 6.544 1.00 94.75 90 THR A CA 1
ATOM 637 C C . THR A 1 90 ? -9.655 14.074 6.716 1.00 94.75 90 THR A C 1
ATOM 639 O O . THR A 1 90 ? -9.099 14.624 5.772 1.00 94.75 90 THR A O 1
ATOM 642 N N . THR A 1 91 ? -9.057 13.893 7.895 1.00 95.56 91 THR A N 1
ATOM 643 C CA . THR A 1 91 ? -7.700 14.348 8.224 1.00 95.56 91 THR A CA 1
ATOM 644 C C . THR A 1 91 ? -6.689 13.204 8.292 1.00 95.56 91 THR A C 1
ATOM 646 O O . THR A 1 91 ? -5.507 13.441 8.538 1.00 95.56 91 THR A O 1
ATOM 649 N N . ALA A 1 92 ? -7.126 11.961 8.068 1.00 96.81 92 ALA A N 1
ATOM 650 C CA . ALA A 1 92 ? -6.258 10.798 8.142 1.00 96.81 92 ALA A CA 1
ATOM 651 C C . ALA A 1 92 ? -5.281 10.750 6.956 1.00 96.81 92 ALA A C 1
ATOM 653 O O . ALA A 1 92 ? -5.677 10.807 5.790 1.00 96.81 92 ALA A O 1
ATOM 654 N N . CYS A 1 93 ? -4.001 10.568 7.274 1.00 97.69 93 CYS A N 1
ATOM 655 C CA . CYS A 1 93 ? -2.942 10.249 6.328 1.00 97.69 93 CYS A CA 1
ATOM 656 C C . CYS A 1 93 ? -2.601 8.764 6.453 1.00 97.69 93 CYS A C 1
ATOM 658 O O . CYS A 1 93 ? -2.174 8.298 7.511 1.00 97.69 93 CYS A O 1
ATOM 660 N N . ILE A 1 94 ? -2.799 8.009 5.381 1.00 98.25 94 ILE A N 1
ATOM 661 C CA . ILE A 1 94 ? -2.432 6.598 5.317 1.00 98.25 94 ILE A CA 1
ATOM 662 C C . ILE A 1 94 ? -1.071 6.462 4.653 1.00 98.25 94 ILE A C 1
ATOM 664 O O . ILE A 1 94 ? -0.870 6.984 3.563 1.00 98.25 94 ILE A O 1
ATOM 668 N N . GLU A 1 95 ? -0.179 5.671 5.237 1.00 98.31 95 GLU A N 1
ATOM 669 C CA . GLU A 1 95 ? 1.124 5.374 4.648 1.00 98.31 95 GLU A CA 1
ATOM 670 C C . GLU A 1 95 ? 1.285 3.868 4.420 1.00 98.31 95 GLU A C 1
ATOM 672 O O . GLU A 1 95 ? 1.067 3.040 5.314 1.00 98.31 95 GLU A O 1
ATOM 677 N N . LEU A 1 96 ? 1.693 3.500 3.205 1.00 98.38 96 LEU A N 1
ATOM 678 C CA . LEU A 1 96 ? 1.984 2.113 2.847 1.00 98.38 96 LEU A CA 1
ATOM 679 C C . LEU A 1 96 ? 3.490 1.878 2.871 1.00 98.38 96 LEU A C 1
ATOM 681 O O . LEU A 1 96 ? 4.232 2.527 2.147 1.00 98.38 96 LEU A O 1
ATOM 685 N N . TRP A 1 97 ? 3.953 0.913 3.660 1.00 97.75 97 TRP A N 1
ATOM 686 C CA . TRP A 1 97 ? 5.373 0.567 3.721 1.00 97.75 97 TRP A CA 1
ATOM 687 C C . TRP A 1 97 ? 5.683 -0.493 2.679 1.00 97.75 97 TRP A C 1
ATOM 689 O O . TRP A 1 97 ? 5.357 -1.669 2.875 1.00 97.75 97 TRP A O 1
ATOM 699 N N . ILE A 1 98 ? 6.314 -0.078 1.586 1.00 97.69 98 ILE A N 1
ATOM 700 C CA . ILE A 1 98 ? 6.715 -0.962 0.496 1.00 97.69 98 ILE A CA 1
ATOM 701 C C . ILE A 1 98 ? 8.232 -1.060 0.504 1.00 97.69 98 ILE A C 1
ATOM 703 O O . ILE A 1 98 ? 8.919 -0.048 0.524 1.00 97.69 98 ILE A O 1
ATOM 707 N N . ASP A 1 99 ? 8.754 -2.276 0.499 1.00 95.56 99 ASP A N 1
ATOM 708 C CA . ASP A 1 99 ? 10.186 -2.533 0.600 1.00 95.56 99 ASP A CA 1
ATOM 709 C C . ASP A 1 99 ? 10.611 -3.574 -0.434 1.00 95.56 99 ASP A C 1
ATOM 711 O O . ASP A 1 99 ? 9.933 -4.589 -0.627 1.00 95.56 99 ASP A O 1
ATOM 715 N N . GLN A 1 100 ? 11.738 -3.313 -1.089 1.00 93.75 100 GLN A N 1
ATOM 716 C CA . GLN A 1 100 ? 12.463 -4.276 -1.901 1.00 93.75 100 GLN A CA 1
ATOM 717 C C . GLN A 1 100 ? 13.830 -4.506 -1.247 1.00 93.75 100 GLN A C 1
ATOM 719 O O . GLN A 1 100 ? 14.651 -3.593 -1.146 1.00 93.75 100 GLN A O 1
ATOM 724 N N . GLU A 1 101 ? 14.041 -5.743 -0.791 1.00 80.44 101 GLU A N 1
ATOM 725 C CA . GLU A 1 101 ? 15.324 -6.251 -0.280 1.00 80.44 101 GLU A CA 1
ATOM 726 C C . GLU A 1 101 ? 15.890 -5.540 0.963 1.00 80.44 101 GLU A C 1
ATOM 728 O O . GLU A 1 101 ? 17.038 -5.763 1.334 1.00 80.44 101 GLU A O 1
ATOM 733 N N . GLY A 1 102 ? 15.089 -4.735 1.668 1.00 78.19 102 GLY A N 1
ATOM 734 C CA . GLY A 1 102 ? 15.483 -4.081 2.918 1.00 78.19 102 GLY A CA 1
ATOM 735 C C . GLY A 1 102 ? 16.270 -2.783 2.736 1.00 78.19 102 GLY A C 1
ATOM 736 O O . GLY A 1 102 ? 16.582 -2.130 3.729 1.00 78.19 102 GLY A O 1
ATOM 737 N N . PHE A 1 103 ? 16.584 -2.390 1.498 1.00 77.25 103 PHE A N 1
ATOM 738 C CA . PHE A 1 103 ? 17.340 -1.167 1.194 1.00 77.25 103 PHE A CA 1
ATOM 739 C C . PHE A 1 103 ? 16.628 -0.221 0.218 1.00 77.25 103 PHE A C 1
ATOM 741 O O . PHE A 1 103 ? 17.112 0.883 -0.029 1.00 77.25 103 PHE A O 1
ATOM 748 N N . ARG A 1 104 ? 15.460 -0.603 -0.313 1.00 86.12 104 ARG A N 1
ATOM 749 C CA . ARG A 1 104 ? 14.613 0.258 -1.157 1.00 86.12 104 ARG A CA 1
ATOM 750 C C . ARG A 1 104 ? 13.219 0.359 -0.557 1.00 86.12 104 ARG A C 1
ATOM 752 O O . ARG A 1 104 ? 12.240 -0.119 -1.129 1.00 86.12 104 ARG A O 1
ATOM 759 N N . ALA A 1 105 ? 13.153 0.961 0.626 1.00 93.81 105 ALA A N 1
ATOM 760 C CA . ALA A 1 105 ? 11.894 1.249 1.292 1.00 93.81 105 ALA A CA 1
ATOM 761 C C . ALA A 1 105 ? 11.297 2.562 0.767 1.00 93.81 105 ALA A C 1
ATOM 763 O O . ALA A 1 105 ? 11.962 3.598 0.745 1.00 93.81 105 ALA A O 1
ATOM 764 N N . VAL A 1 106 ? 10.027 2.521 0.379 1.00 96.56 106 VAL A N 1
ATOM 765 C CA . VAL A 1 106 ? 9.227 3.689 0.001 1.00 96.56 106 VAL A CA 1
ATOM 766 C C . VAL A 1 106 ? 7.962 3.739 0.852 1.00 96.56 106 VAL A C 1
ATOM 768 O O . VAL A 1 106 ? 7.443 2.707 1.287 1.00 96.56 106 VAL A O 1
ATOM 771 N N . ARG A 1 107 ? 7.485 4.958 1.107 1.00 97.38 107 ARG A N 1
ATOM 772 C CA . ARG A 1 107 ? 6.329 5.238 1.968 1.00 97.38 107 ARG A CA 1
ATOM 773 C C . ARG A 1 107 ? 5.360 6.199 1.274 1.00 97.38 107 ARG A C 1
ATOM 775 O O . ARG A 1 107 ? 5.322 7.371 1.635 1.00 97.38 107 ARG A O 1
ATOM 782 N N . PRO A 1 108 ? 4.631 5.758 0.232 1.00 97.81 108 PRO A N 1
ATOM 783 C CA . PRO A 1 108 ? 3.589 6.584 -0.360 1.00 97.81 108 PRO A CA 1
ATOM 784 C C . PRO A 1 108 ? 2.505 6.909 0.671 1.00 97.81 108 PRO A C 1
ATOM 786 O O . PRO A 1 108 ? 2.021 6.018 1.377 1.00 97.81 108 PRO A O 1
ATOM 789 N N . ALA A 1 109 ? 2.141 8.189 0.718 1.00 97.94 109 ALA A N 1
ATOM 790 C CA . ALA A 1 109 ? 1.110 8.744 1.582 1.00 97.94 109 ALA A CA 1
ATOM 791 C C . ALA A 1 109 ? -0.189 8.970 0.796 1.00 97.94 109 ALA A C 1
ATOM 793 O O . ALA A 1 109 ? -0.168 9.413 -0.355 1.00 97.94 109 ALA A O 1
ATOM 794 N N . PHE A 1 110 ? -1.325 8.661 1.411 1.00 98.06 110 PHE A N 1
ATOM 795 C CA . PHE A 1 110 ? -2.646 8.766 0.809 1.00 98.06 110 PHE A CA 1
ATOM 796 C C . PHE A 1 110 ? -3.593 9.511 1.739 1.00 98.06 110 PHE A C 1
ATOM 798 O O . PHE A 1 110 ? -3.577 9.316 2.953 1.00 98.06 110 PHE A O 1
ATOM 805 N N . TRP A 1 111 ? -4.474 10.301 1.137 1.00 97.38 111 TRP A N 1
ATOM 806 C CA . TRP A 1 111 ? -5.517 11.051 1.827 1.00 97.38 111 TRP A CA 1
ATOM 807 C C . TRP A 1 111 ? -6.877 10.651 1.290 1.00 97.38 111 TRP A C 1
ATOM 809 O O . TRP A 1 111 ? -6.989 10.195 0.145 1.00 97.38 111 TRP A O 1
ATOM 819 N N . LEU A 1 112 ? -7.905 10.824 2.117 1.00 96.56 112 LEU A N 1
ATOM 820 C CA . LEU A 1 112 ? -9.272 10.503 1.742 1.00 96.56 112 LEU A CA 1
ATOM 821 C C . LEU A 1 112 ? -9.662 11.290 0.483 1.00 96.56 112 LEU A C 1
ATOM 823 O O . LEU A 1 112 ? -9.573 12.516 0.430 1.00 96.56 112 LEU A O 1
ATOM 827 N N . ALA A 1 113 ? -10.057 10.564 -0.558 1.00 94.94 113 ALA A N 1
ATOM 828 C CA . ALA A 1 113 ? -10.511 11.132 -1.820 1.00 94.94 113 ALA A CA 1
ATOM 829 C C . ALA A 1 113 ? -12.026 11.021 -1.953 1.00 94.94 113 ALA A C 1
ATOM 831 O O . ALA A 1 113 ? -12.673 11.970 -2.385 1.00 94.94 113 ALA A O 1
ATOM 832 N N . SER A 1 114 ? -12.585 9.870 -1.590 1.00 91.81 114 SER A N 1
ATOM 833 C CA . SER A 1 114 ? -14.024 9.676 -1.537 1.00 91.81 114 SER A CA 1
ATOM 834 C C . SER A 1 114 ? -14.377 8.634 -0.481 1.00 91.81 114 SER A C 1
ATOM 836 O O . SER A 1 114 ? -13.630 7.690 -0.236 1.00 91.81 114 SER A O 1
ATOM 838 N N . SER A 1 115 ? -15.522 8.812 0.162 1.00 87.50 115 SER A N 1
ATOM 839 C CA . SER A 1 115 ? -16.180 7.757 0.922 1.00 87.50 115 SER A CA 1
ATOM 840 C C . SER A 1 115 ? -17.610 7.737 0.438 1.00 87.50 115 SER A C 1
ATOM 842 O O . SER A 1 115 ? -18.314 8.740 0.548 1.00 87.50 115 SER A O 1
ATOM 844 N N . ARG A 1 116 ? -18.011 6.620 -0.151 1.00 77.69 116 ARG A N 1
ATOM 845 C CA . ARG A 1 116 ? -19.407 6.371 -0.493 1.00 77.69 116 ARG A CA 1
ATOM 846 C C . ARG A 1 116 ? -20.056 5.619 0.672 1.00 77.69 116 ARG A C 1
ATOM 848 O O . ARG A 1 116 ? -19.355 5.293 1.627 1.00 77.69 116 ARG A O 1
ATOM 855 N N . GLU A 1 117 ? -21.375 5.490 0.625 1.00 79.19 117 GLU A N 1
ATOM 856 C CA . GLU A 1 117 ? -22.294 4.970 1.653 1.00 79.19 117 GLU A CA 1
ATOM 857 C C . GLU A 1 117 ? -21.712 3.969 2.684 1.00 79.19 117 GLU A C 1
ATOM 859 O O . GLU A 1 117 ? -20.797 3.197 2.382 1.00 79.19 117 GLU A O 1
ATOM 864 N N . PRO A 1 118 ? -22.271 3.902 3.909 1.00 73.50 118 PRO A N 1
ATOM 865 C CA . PRO A 1 118 ? -21.851 2.930 4.915 1.00 73.50 118 PRO A CA 1
ATOM 866 C C . PRO A 1 118 ? -21.873 1.499 4.355 1.00 73.50 118 PRO A C 1
ATOM 868 O O . PRO A 1 118 ? -22.921 0.960 4.014 1.00 73.50 118 PRO A O 1
ATOM 871 N N . GLY A 1 119 ? -20.691 0.883 4.278 1.00 77.88 119 GLY A N 1
ATOM 872 C CA . GLY A 1 119 ? -20.489 -0.451 3.702 1.00 77.88 119 GLY A CA 1
ATOM 873 C C . GLY A 1 119 ? -19.635 -0.457 2.432 1.00 77.88 119 GLY A C 1
ATOM 874 O O . GLY A 1 119 ? -19.073 -1.499 2.097 1.00 77.88 119 GLY A O 1
ATOM 875 N N . GLU A 1 120 ? -19.463 0.688 1.767 1.00 88.75 120 GLU A N 1
ATOM 876 C CA . GLU A 1 120 ? -18.489 0.837 0.685 1.00 88.75 120 GLU A CA 1
ATOM 877 C C . GLU A 1 120 ? -17.076 1.096 1.241 1.00 88.75 120 GLU A C 1
ATOM 879 O O . GLU A 1 120 ? -16.880 1.530 2.382 1.00 88.75 120 GLU A O 1
ATOM 884 N N . LEU A 1 121 ? -16.057 0.780 0.440 1.00 95.25 121 LEU A N 1
ATOM 885 C CA . LEU A 1 121 ? -14.671 1.068 0.787 1.00 95.25 121 LEU A CA 1
ATOM 886 C C . LEU A 1 121 ? -14.420 2.577 0.672 1.00 95.25 121 LEU A C 1
ATOM 888 O O . LEU A 1 121 ? -14.683 3.173 -0.370 1.00 95.25 121 LEU A O 1
ATOM 892 N N . ALA A 1 122 ? -13.841 3.176 1.710 1.00 95.94 122 ALA A N 1
ATOM 893 C CA . ALA A 1 122 ? -13.272 4.512 1.619 1.00 95.94 122 ALA A CA 1
ATOM 894 C C . ALA A 1 122 ? -12.062 4.477 0.680 1.00 95.94 122 ALA A C 1
ATOM 896 O O . ALA A 1 122 ? -11.169 3.641 0.834 1.00 95.94 122 ALA A O 1
ATOM 897 N N . GLU A 1 123 ? -12.044 5.375 -0.299 1.00 96.81 123 GLU A N 1
ATOM 898 C CA . GLU A 1 123 ? -10.999 5.498 -1.304 1.00 96.81 123 GLU A CA 1
ATOM 899 C C . GLU A 1 123 ? -10.018 6.604 -0.908 1.00 96.81 123 GLU A C 1
ATOM 901 O O . GLU A 1 123 ? -10.376 7.775 -0.764 1.00 96.81 123 GLU A O 1
ATOM 906 N N . PHE A 1 124 ? -8.749 6.234 -0.803 1.00 97.56 124 PHE A N 1
ATOM 907 C CA . PHE A 1 124 ? -7.628 7.114 -0.524 1.00 97.56 124 PHE A CA 1
ATOM 908 C C . PHE A 1 124 ? -6.747 7.237 -1.765 1.00 97.56 124 PHE A C 1
ATOM 910 O O . PHE A 1 124 ? -6.425 6.245 -2.429 1.00 97.56 124 PHE A O 1
ATOM 917 N N . ARG A 1 125 ? -6.327 8.463 -2.082 1.00 97.56 125 ARG A N 1
ATOM 918 C CA . ARG A 1 125 ? -5.458 8.764 -3.228 1.00 97.56 125 ARG A CA 1
ATOM 919 C C . ARG A 1 125 ? -4.233 9.548 -2.790 1.00 97.56 125 ARG A C 1
ATOM 921 O O . ARG A 1 125 ? -4.277 10.337 -1.850 1.00 97.56 125 ARG A O 1
ATOM 928 N N . MET A 1 126 ? -3.143 9.334 -3.511 1.00 96.12 126 MET A N 1
ATOM 929 C CA . MET A 1 126 ? -1.883 10.027 -3.278 1.00 96.12 126 MET A CA 1
ATOM 930 C C . MET A 1 126 ? -1.925 11.444 -3.873 1.00 96.12 126 MET A C 1
ATOM 932 O O . MET A 1 126 ? -2.434 11.644 -4.981 1.00 96.12 126 MET A O 1
ATOM 936 N N . ARG A 1 127 ? -1.399 12.430 -3.138 1.00 91.25 127 ARG A N 1
ATOM 937 C CA . ARG A 1 127 ? -1.330 13.846 -3.537 1.00 91.25 127 ARG A CA 1
ATOM 938 C C . ARG A 1 127 ? 0.027 14.445 -3.111 1.00 91.25 127 ARG A C 1
ATOM 940 O O . ARG A 1 127 ? 0.238 14.580 -1.911 1.00 91.25 127 ARG A O 1
ATOM 947 N N . PRO A 1 128 ? 0.942 14.823 -4.033 1.00 93.62 128 PRO A N 1
ATOM 948 C CA . PRO A 1 128 ? 0.924 14.639 -5.492 1.00 93.62 128 PRO A CA 1
ATOM 949 C C . PRO A 1 128 ? 1.249 13.198 -5.919 1.00 93.62 128 PRO A C 1
ATOM 951 O O . PRO A 1 128 ? 1.804 12.423 -5.146 1.00 93.62 128 PRO A O 1
ATOM 954 N N . LYS A 1 129 ? 0.945 12.835 -7.175 1.00 93.62 129 LYS A N 1
ATOM 955 C CA . LYS A 1 129 ? 1.332 11.525 -7.722 1.00 93.62 129 LYS A CA 1
ATOM 956 C C . LYS A 1 129 ? 2.858 11.408 -7.790 1.00 93.62 129 LYS A C 1
ATOM 958 O O . LYS A 1 129 ? 3.500 12.204 -8.468 1.00 93.62 129 LYS A O 1
ATOM 963 N N . GLN A 1 130 ? 3.415 10.395 -7.134 1.00 94.62 130 GLN A N 1
ATOM 964 C CA . GLN A 1 130 ? 4.841 10.091 -7.143 1.00 94.62 130 GLN A CA 1
ATOM 965 C C . GLN A 1 130 ? 5.092 8.710 -7.749 1.00 94.62 130 GLN A C 1
ATOM 967 O O . GLN A 1 130 ? 4.377 7.753 -7.458 1.00 94.62 130 GLN A O 1
ATOM 972 N N . ALA A 1 131 ? 6.127 8.609 -8.577 1.00 94.19 131 ALA A N 1
ATOM 973 C CA . ALA A 1 131 ? 6.609 7.344 -9.105 1.00 94.19 131 ALA A CA 1
ATOM 974 C C . ALA A 1 131 ? 7.894 6.922 -8.383 1.00 94.19 131 ALA A C 1
ATOM 976 O O . ALA A 1 131 ? 8.744 7.752 -8.056 1.00 94.19 131 ALA A O 1
ATOM 977 N N . TYR A 1 132 ? 8.042 5.623 -8.163 1.00 94.69 132 TYR A N 1
ATOM 978 C CA . TYR A 1 132 ? 9.183 5.000 -7.504 1.00 94.69 132 TYR A CA 1
ATOM 979 C C . TYR A 1 132 ? 9.864 4.034 -8.468 1.00 94.69 132 TYR A C 1
ATOM 981 O O . TYR A 1 132 ? 9.215 3.440 -9.325 1.00 94.69 132 TYR A O 1
ATOM 989 N N . ILE A 1 133 ? 11.180 3.878 -8.350 1.00 92.12 133 ILE A N 1
ATOM 990 C CA . ILE A 1 133 ? 11.952 2.990 -9.222 1.00 92.12 133 ILE A CA 1
ATOM 991 C C . ILE A 1 133 ? 12.304 1.736 -8.433 1.00 92.12 133 ILE A C 1
ATOM 993 O O . ILE A 1 133 ? 12.987 1.818 -7.410 1.00 92.12 133 ILE A O 1
ATOM 997 N N . PHE A 1 134 ? 11.869 0.586 -8.941 1.00 91.50 134 PHE A N 1
ATOM 998 C CA . PHE A 1 134 ? 12.274 -0.718 -8.431 1.00 91.50 134 PHE A CA 1
ATOM 999 C C . PHE A 1 134 ? 13.125 -1.444 -9.467 1.00 91.50 134 PHE A C 1
ATOM 1001 O O . PHE A 1 134 ? 12.930 -1.300 -10.679 1.00 91.50 134 PHE A O 1
ATOM 1008 N N . HIS A 1 135 ? 14.096 -2.208 -8.975 1.00 84.88 135 HIS A N 1
ATOM 1009 C CA . HIS A 1 135 ? 14.926 -3.044 -9.830 1.00 84.88 135 HIS A CA 1
ATOM 1010 C C . HIS A 1 135 ? 14.182 -4.341 -10.135 1.00 84.88 135 HIS A C 1
ATOM 1012 O O . HIS A 1 135 ? 13.470 -4.876 -9.288 1.00 84.88 135 HIS A O 1
ATOM 1018 N N . HIS A 1 136 ? 14.314 -4.830 -11.362 1.00 81.62 136 HIS A N 1
ATOM 1019 C CA . HIS A 1 136 ? 13.788 -6.131 -11.737 1.00 81.62 136 HIS A CA 1
ATOM 1020 C C . HIS A 1 136 ? 14.874 -6.915 -12.483 1.00 81.62 136 HIS A C 1
ATOM 1022 O O . HIS A 1 136 ? 14.874 -6.998 -13.715 1.00 81.62 136 HIS A O 1
ATOM 1028 N N . ALA A 1 137 ? 15.825 -7.481 -11.737 1.00 82.00 137 ALA A N 1
ATOM 1029 C CA . ALA A 1 137 ? 16.705 -8.533 -12.237 1.00 82.00 137 ALA A CA 1
ATOM 1030 C C . ALA A 1 137 ? 16.115 -9.930 -11.971 1.00 82.00 137 ALA A C 1
ATOM 1032 O O . ALA A 1 137 ? 15.207 -10.105 -11.162 1.00 82.00 137 ALA A O 1
ATOM 1033 N N . ALA A 1 138 ? 16.640 -10.953 -12.654 1.00 78.62 138 ALA A N 1
ATOM 1034 C CA . ALA A 1 138 ? 16.155 -12.335 -12.544 1.00 78.62 138 ALA A CA 1
ATOM 1035 C C . ALA A 1 138 ? 16.232 -12.919 -11.118 1.00 78.62 138 ALA A C 1
ATOM 1037 O O . ALA A 1 138 ? 15.498 -13.856 -10.807 1.00 78.62 138 ALA A O 1
ATOM 1038 N N . PHE A 1 139 ? 17.101 -12.363 -10.272 1.00 82.06 139 PHE A N 1
ATOM 1039 C CA . PHE A 1 139 ? 17.321 -12.796 -8.892 1.00 82.06 139 PHE A CA 1
ATOM 1040 C C . PHE A 1 139 ? 16.808 -11.795 -7.854 1.00 82.06 139 PHE A C 1
ATOM 1042 O O . PHE A 1 139 ? 16.896 -12.079 -6.660 1.00 82.06 139 PHE A O 1
ATOM 1049 N N . ASP A 1 140 ? 16.245 -10.669 -8.297 1.00 87.94 140 ASP A N 1
ATOM 1050 C CA . ASP A 1 140 ? 15.723 -9.662 -7.385 1.00 87.94 140 ASP A CA 1
ATOM 1051 C C . ASP A 1 140 ? 14.356 -10.101 -6.859 1.00 87.94 140 ASP A C 1
ATOM 1053 O O . ASP A 1 140 ? 13.504 -10.645 -7.576 1.00 87.94 140 ASP A O 1
ATOM 1057 N N . SER A 1 141 ? 14.119 -9.837 -5.580 1.00 92.38 141 SER A N 1
ATOM 1058 C CA . SER A 1 141 ? 12.809 -10.081 -4.989 1.00 92.38 141 SER A CA 1
ATOM 1059 C C . SER A 1 141 ? 11.814 -9.010 -5.441 1.00 92.38 141 SER A C 1
ATOM 1061 O O . SER A 1 141 ? 12.141 -7.829 -5.559 1.00 92.38 141 SER A O 1
ATOM 1063 N N . ALA A 1 142 ? 10.567 -9.413 -5.693 1.00 94.69 142 ALA A N 1
ATOM 1064 C CA . ALA A 1 142 ? 9.503 -8.463 -6.004 1.00 94.69 142 ALA A CA 1
ATOM 1065 C C . ALA A 1 142 ? 9.253 -7.524 -4.804 1.00 94.69 142 ALA A C 1
ATOM 1067 O O . ALA A 1 142 ? 9.271 -8.012 -3.667 1.00 94.69 142 ALA A O 1
ATOM 1068 N N . PRO A 1 143 ? 8.954 -6.228 -5.027 1.00 96.69 143 PRO A N 1
ATOM 1069 C CA . PRO A 1 143 ? 8.592 -5.307 -3.955 1.00 96.69 143 PRO A CA 1
ATOM 1070 C C . PRO A 1 143 ? 7.470 -5.870 -3.079 1.00 96.69 143 PRO A C 1
ATOM 1072 O O . PRO A 1 143 ? 6.539 -6.518 -3.565 1.00 96.69 143 PRO A O 1
ATOM 1075 N N . VAL A 1 144 ? 7.555 -5.643 -1.771 1.00 96.94 144 VAL A N 1
ATOM 1076 C CA . VAL A 1 144 ? 6.611 -6.189 -0.794 1.00 96.94 144 VAL A CA 1
ATOM 1077 C C . VAL A 1 144 ? 5.936 -5.055 -0.041 1.00 96.94 144 VAL A C 1
ATOM 1079 O O . VAL A 1 144 ? 6.601 -4.295 0.655 1.00 96.94 144 VAL A O 1
ATOM 1082 N N . LEU A 1 145 ? 4.606 -4.991 -0.098 1.00 97.75 145 LEU A N 1
ATOM 1083 C CA . LEU A 1 145 ? 3.809 -4.209 0.843 1.00 97.75 145 LEU A CA 1
ATOM 1084 C C . LEU A 1 145 ? 3.830 -4.919 2.202 1.00 97.75 145 LEU A C 1
ATOM 1086 O O . LEU A 1 145 ? 3.283 -6.015 2.359 1.00 97.75 145 LEU A O 1
ATOM 1090 N N . ARG A 1 146 ? 4.502 -4.309 3.180 1.00 96.69 146 ARG A N 1
ATOM 1091 C CA . ARG A 1 146 ? 4.756 -4.897 4.501 1.00 96.69 146 ARG A CA 1
ATOM 1092 C C . ARG A 1 146 ? 3.768 -4.432 5.556 1.00 96.69 146 ARG A C 1
ATOM 1094 O O . ARG A 1 146 ? 3.356 -5.249 6.386 1.00 96.69 146 ARG A O 1
ATOM 1101 N N . ARG A 1 147 ? 3.460 -3.134 5.572 1.00 97.44 147 ARG A N 1
ATOM 1102 C CA . ARG A 1 147 ? 2.700 -2.479 6.644 1.00 97.44 147 ARG A CA 1
ATOM 1103 C C . ARG A 1 147 ? 1.786 -1.393 6.096 1.00 97.44 147 ARG A C 1
ATOM 1105 O O . ARG A 1 147 ? 2.067 -0.808 5.052 1.00 97.44 147 ARG A O 1
ATOM 1112 N N . LEU A 1 148 ? 0.741 -1.130 6.865 1.00 98.50 148 LEU A N 1
ATOM 1113 C CA . LEU A 1 148 ? -0.180 -0.013 6.712 1.00 98.50 148 LEU A CA 1
ATOM 1114 C C . LEU A 1 148 ? -0.138 0.772 8.026 1.00 98.50 148 LEU A C 1
ATOM 1116 O O . LEU A 1 148 ? -0.453 0.189 9.066 1.00 98.50 148 LEU A O 1
ATOM 1120 N N . THR A 1 149 ? 0.277 2.038 7.986 1.00 98.50 149 THR A N 1
ATOM 1121 C CA . THR A 1 149 ? 0.301 2.957 9.139 1.00 98.50 149 THR A CA 1
ATOM 1122 C C . THR A 1 149 ? -0.649 4.127 8.899 1.00 98.50 149 THR A C 1
ATOM 1124 O O . THR A 1 149 ? -1.003 4.429 7.759 1.00 98.50 149 THR A O 1
ATOM 1127 N N . VAL A 1 150 ? -1.105 4.756 9.982 1.00 98.31 150 VAL A N 1
ATOM 1128 C CA . VAL A 1 150 ? -2.042 5.887 9.940 1.00 98.31 150 VAL A CA 1
ATOM 1129 C C . VAL A 1 150 ? -1.443 7.026 10.751 1.00 98.31 150 VAL A C 1
ATOM 1131 O O . VAL A 1 150 ? -1.015 6.806 11.880 1.00 98.31 150 VAL A O 1
ATOM 1134 N N . ASN A 1 151 ? -1.411 8.229 10.181 1.00 97.56 151 ASN A N 1
ATOM 1135 C CA . ASN A 1 151 ? -0.913 9.458 10.802 1.00 97.56 151 ASN A CA 1
ATOM 1136 C C . ASN A 1 151 ? 0.520 9.335 11.353 1.00 97.56 151 ASN A C 1
ATOM 1138 O O . ASN A 1 151 ? 0.818 9.864 12.420 1.00 97.56 151 ASN A O 1
ATOM 1142 N N . GLY A 1 152 ? 1.393 8.589 10.666 1.00 97.19 152 GLY A N 1
ATOM 1143 C CA . GLY A 1 152 ? 2.762 8.342 11.126 1.00 97.19 152 GLY A CA 1
ATOM 1144 C C . GLY A 1 152 ? 2.871 7.456 12.373 1.00 97.19 152 GLY A C 1
ATOM 1145 O O . GLY A 1 152 ? 3.964 7.304 12.915 1.00 97.19 152 GLY A O 1
ATOM 1146 N N . ASP A 1 153 ? 1.774 6.849 12.848 1.00 97.62 153 ASP A N 1
ATOM 1147 C CA . ASP A 1 153 ? 1.819 5.910 13.971 1.00 97.62 153 ASP A CA 1
ATOM 1148 C C . ASP A 1 153 ? 2.445 4.579 13.535 1.00 97.62 153 ASP A C 1
ATOM 1150 O O . ASP A 1 153 ? 1.776 3.632 13.111 1.00 97.62 153 ASP A O 1
ATOM 1154 N N . GLU A 1 154 ? 3.767 4.501 13.673 1.00 97.38 154 GLU A N 1
ATOM 1155 C CA . GLU A 1 154 ? 4.542 3.291 13.425 1.00 97.38 154 GLU A CA 1
ATOM 1156 C C . GLU A 1 154 ? 4.411 2.247 14.547 1.00 97.38 154 GLU A C 1
ATOM 1158 O O . GLU A 1 154 ? 4.946 1.142 14.420 1.00 97.38 154 GLU A O 1
ATOM 1163 N N . SER A 1 155 ? 3.712 2.538 15.648 1.00 97.75 155 SER A N 1
ATOM 1164 C CA . SER A 1 155 ? 3.498 1.553 16.716 1.00 97.75 155 SER A CA 1
ATOM 1165 C C . SER A 1 155 ? 2.415 0.532 16.358 1.00 97.75 155 SER A C 1
ATOM 1167 O O . SER A 1 155 ? 2.364 -0.558 16.944 1.00 97.75 155 SER A O 1
ATOM 1169 N N . ARG A 1 156 ? 1.574 0.860 15.368 1.00 98.00 156 ARG A N 1
ATOM 1170 C CA . ARG A 1 156 ? 0.473 0.028 14.885 1.00 98.00 156 ARG A CA 1
ATOM 1171 C C . ARG A 1 156 ? 0.675 -0.400 13.436 1.00 98.00 156 ARG A C 1
ATOM 1173 O O . ARG A 1 156 ? 1.440 0.176 12.665 1.00 98.00 156 ARG A O 1
ATOM 1180 N N . ASP A 1 157 ? 0.011 -1.488 13.085 1.00 98.06 157 ASP A N 1
ATOM 1181 C CA . ASP A 1 157 ? 0.000 -2.057 11.748 1.00 98.06 157 ASP A CA 1
ATOM 1182 C C . ASP A 1 157 ? -1.394 -2.601 11.460 1.00 98.06 157 ASP A C 1
ATOM 1184 O O . ASP A 1 157 ? -1.907 -3.466 12.177 1.00 98.06 157 ASP A O 1
ATOM 1188 N N . TYR A 1 158 ? -2.030 -2.048 10.437 1.00 98.31 158 TYR A N 1
ATOM 1189 C CA . TYR A 1 158 ? -3.446 -2.289 10.170 1.00 98.31 158 TYR A CA 1
ATOM 1190 C C . TYR A 1 158 ? -3.690 -3.466 9.217 1.00 98.31 158 TYR A C 1
ATOM 1192 O O . TYR A 1 158 ? -4.815 -3.942 9.112 1.00 98.31 158 TYR A O 1
ATOM 1200 N N . ILE A 1 159 ? -2.646 -4.010 8.587 1.00 98.00 159 ILE A N 1
ATOM 1201 C CA . ILE A 1 159 ? -2.736 -5.234 7.775 1.00 98.00 159 ILE A CA 1
ATOM 1202 C C . ILE A 1 159 ? -1.982 -6.374 8.456 1.00 98.00 159 ILE A C 1
ATOM 1204 O O . ILE A 1 159 ? -0.905 -6.179 9.011 1.00 98.00 159 ILE A O 1
ATOM 1208 N N . SER A 1 160 ? -2.509 -7.597 8.428 1.00 96.75 160 SER A N 1
ATOM 1209 C CA . SER A 1 160 ? -1.830 -8.782 8.978 1.00 96.75 160 SER A CA 1
ATOM 1210 C C . SER A 1 160 ? -1.004 -9.547 7.970 1.00 96.75 160 SER A C 1
ATOM 1212 O O . SER A 1 160 ? -0.142 -10.320 8.377 1.00 96.75 160 SER A O 1
ATOM 1214 N N . ARG A 1 161 ? -1.240 -9.349 6.675 1.00 96.94 161 ARG A N 1
ATOM 1215 C CA . ARG A 1 161 ? -0.539 -10.071 5.612 1.00 96.94 161 ARG A CA 1
ATOM 1216 C C . ARG A 1 161 ? 0.354 -9.128 4.828 1.00 96.94 161 ARG A C 1
ATOM 1218 O O . ARG A 1 161 ? 0.032 -7.960 4.647 1.00 96.94 161 ARG A O 1
ATOM 1225 N N . GLN A 1 162 ? 1.480 -9.660 4.370 1.00 97.38 162 GLN A N 1
ATOM 1226 C CA . GLN A 1 162 ? 2.306 -8.991 3.373 1.00 97.38 162 GLN A CA 1
ATOM 1227 C C . GLN A 1 162 ? 1.742 -9.265 1.977 1.00 97.38 162 GLN A C 1
ATOM 1229 O O . GLN A 1 162 ? 1.165 -10.332 1.744 1.00 97.38 162 GLN A O 1
ATOM 1234 N N . ALA A 1 163 ? 1.954 -8.343 1.044 1.00 98.06 163 ALA A N 1
ATOM 1235 C CA . ALA A 1 163 ? 1.595 -8.519 -0.359 1.00 98.06 163 ALA A CA 1
ATOM 1236 C C . ALA A 1 163 ? 2.825 -8.367 -1.257 1.00 98.06 163 ALA A C 1
ATOM 1238 O O . ALA A 1 163 ? 3.561 -7.394 -1.140 1.00 98.06 163 ALA A O 1
ATOM 1239 N N . SER A 1 164 ? 3.047 -9.329 -2.151 1.00 97.50 164 SER A N 1
ATOM 1240 C CA . SER A 1 164 ? 4.058 -9.251 -3.203 1.00 97.50 164 SER A CA 1
ATOM 1241 C C . SER A 1 164 ? 3.494 -8.486 -4.399 1.00 97.50 164 SER A C 1
ATOM 1243 O O . SER A 1 164 ? 2.450 -8.851 -4.945 1.00 97.50 164 SER A O 1
ATOM 1245 N N . LEU A 1 165 ? 4.188 -7.420 -4.785 1.00 97.62 165 LEU A N 1
ATOM 1246 C CA . LEU A 1 165 ? 3.799 -6.494 -5.839 1.00 97.62 165 LEU A CA 1
ATOM 1247 C C . LEU A 1 165 ? 4.583 -6.839 -7.104 1.00 97.62 165 LEU A C 1
ATOM 1249 O O . LEU A 1 165 ? 5.800 -6.682 -7.169 1.00 97.62 165 LEU A O 1
ATOM 1253 N N . SER A 1 166 ? 3.892 -7.351 -8.117 1.00 95.88 166 SER A N 1
ATOM 1254 C CA . SER A 1 166 ? 4.521 -7.654 -9.399 1.00 95.88 166 SER A CA 1
ATOM 1255 C C . SER A 1 166 ? 4.916 -6.365 -10.119 1.00 95.88 166 SER A C 1
ATOM 1257 O O . SER A 1 166 ? 4.068 -5.508 -10.354 1.00 95.88 166 SER A O 1
ATOM 1259 N N . VAL A 1 167 ? 6.192 -6.277 -10.496 1.00 95.50 167 VAL A N 1
ATOM 1260 C CA . VAL A 1 167 ? 6.789 -5.256 -11.375 1.00 95.50 167 VAL A CA 1
ATOM 1261 C C . VAL A 1 167 ? 7.482 -5.967 -12.539 1.00 95.50 167 VAL A C 1
ATOM 1263 O O . VAL A 1 167 ? 8.668 -5.810 -12.794 1.00 95.50 167 VAL A O 1
ATOM 1266 N N . LYS A 1 168 ? 6.762 -6.900 -13.172 1.00 92.69 168 LYS A N 1
ATOM 1267 C CA . LYS A 1 168 ? 7.290 -7.713 -14.281 1.00 92.69 168 LYS A CA 1
ATOM 1268 C C . LYS A 1 168 ? 6.920 -7.153 -15.641 1.00 92.69 168 LYS A C 1
ATOM 1270 O O . LYS A 1 168 ? 7.716 -7.222 -16.570 1.00 92.69 168 LYS A O 1
ATOM 1275 N N . LYS A 1 169 ? 5.697 -6.653 -15.781 1.00 93.06 169 LYS A N 1
ATOM 1276 C CA . LYS A 1 169 ? 5.142 -6.173 -17.046 1.00 93.06 169 LYS A CA 1
ATOM 1277 C C . LYS A 1 169 ? 4.435 -4.854 -16.795 1.00 93.06 169 LYS A C 1
ATOM 1279 O O . LYS A 1 169 ? 3.872 -4.657 -15.725 1.00 93.06 169 LYS A O 1
ATOM 1284 N N . ASN A 1 170 ? 4.377 -4.016 -17.818 1.00 94.62 170 ASN A N 1
ATOM 1285 C CA . ASN A 1 170 ? 3.616 -2.778 -17.746 1.00 94.62 170 ASN A CA 1
ATOM 1286 C C . ASN A 1 170 ? 2.114 -3.063 -17.653 1.00 94.62 170 ASN A C 1
ATOM 1288 O O . ASN A 1 170 ? 1.601 -4.011 -18.267 1.00 94.62 170 ASN A O 1
ATOM 1292 N N . GLY A 1 171 ? 1.415 -2.232 -16.891 1.00 96.25 171 GLY A N 1
ATOM 1293 C CA . GLY A 1 171 ? -0.026 -2.297 -16.696 1.00 96.25 171 GLY A CA 1
ATOM 1294 C C . GLY A 1 171 ? -0.452 -1.908 -15.288 1.00 96.25 171 GLY A C 1
ATOM 1295 O O . GLY A 1 171 ? 0.371 -1.618 -14.420 1.00 96.25 171 GLY A O 1
ATOM 1296 N N . VAL A 1 172 ? -1.765 -1.906 -15.079 1.00 97.38 172 VAL A N 1
ATOM 1297 C CA . VAL A 1 172 ? -2.368 -1.694 -13.765 1.00 97.38 172 VAL A CA 1
ATOM 1298 C C . VAL A 1 172 ? -2.417 -3.023 -13.028 1.00 97.38 172 VAL A C 1
ATOM 1300 O O . VAL A 1 172 ? -2.713 -4.069 -13.605 1.00 97.38 172 VAL A O 1
ATOM 1303 N N . TYR A 1 173 ? -2.108 -2.979 -11.744 1.00 98.19 173 TYR A N 1
ATOM 1304 C CA . TYR A 1 173 ? -2.131 -4.123 -10.857 1.00 98.19 173 TYR A CA 1
ATOM 1305 C C . TYR A 1 173 ? -2.966 -3.802 -9.633 1.00 98.19 173 TYR A C 1
ATOM 1307 O O . TYR A 1 173 ? -2.995 -2.670 -9.147 1.00 98.19 173 TYR A O 1
ATOM 1315 N N . THR A 1 174 ? -3.607 -4.834 -9.103 1.00 98.19 174 THR A N 1
ATOM 1316 C CA . THR A 1 174 ? -4.367 -4.748 -7.868 1.00 98.19 174 THR A CA 1
ATOM 1317 C C . THR A 1 174 ? -3.975 -5.867 -6.920 1.00 98.19 174 THR A C 1
ATOM 1319 O O . THR A 1 174 ? -3.701 -6.994 -7.331 1.00 98.19 174 THR A O 1
ATOM 1322 N N . VAL A 1 175 ? -3.940 -5.563 -5.630 1.00 98.44 175 VAL A N 1
ATOM 1323 C CA . VAL A 1 175 ? -3.874 -6.568 -4.575 1.00 98.44 175 VAL A CA 1
ATOM 1324 C C . VAL A 1 175 ? -4.934 -6.256 -3.538 1.00 98.44 175 VAL A C 1
ATOM 1326 O O . VAL A 1 175 ? -5.067 -5.118 -3.095 1.00 98.44 175 VAL A O 1
ATOM 1329 N N . SER A 1 176 ? -5.697 -7.269 -3.155 1.00 98.31 176 SER A N 1
ATOM 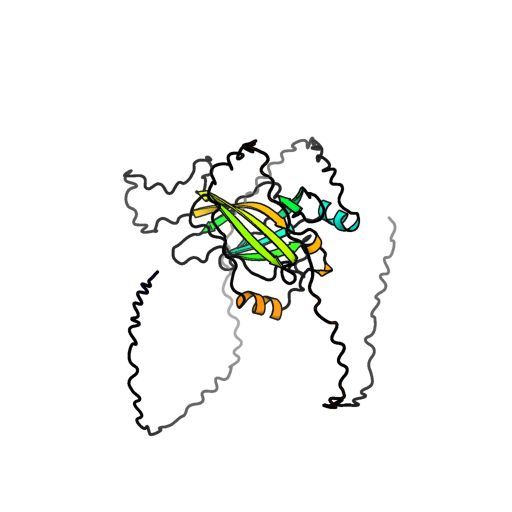1330 C CA . SER A 1 176 ? -6.762 -7.152 -2.169 1.00 98.31 176 SER A CA 1
ATOM 1331 C C . SER A 1 176 ? -6.541 -8.110 -1.011 1.00 98.31 176 SER A C 1
ATOM 1333 O O . SER A 1 176 ? -5.945 -9.181 -1.160 1.00 98.31 176 SER A O 1
ATOM 1335 N N . GLY A 1 177 ? -7.052 -7.732 0.150 1.00 97.94 177 GLY A N 1
ATOM 1336 C CA . GLY A 1 177 ? -7.026 -8.549 1.347 1.00 97.94 177 GLY A CA 1
ATOM 1337 C C . GLY A 1 177 ? -8.240 -8.284 2.220 1.00 97.94 177 GLY A C 1
ATOM 1338 O O . GLY A 1 177 ? -9.024 -7.367 1.980 1.00 97.94 177 GLY A O 1
ATOM 1339 N N . VAL A 1 178 ? -8.392 -9.120 3.239 1.00 97.62 178 VAL A N 1
ATOM 1340 C CA . VAL A 1 178 ? -9.432 -8.978 4.254 1.00 97.62 178 VAL A CA 1
ATOM 1341 C C . VAL A 1 178 ? -8.804 -9.129 5.632 1.00 97.62 178 VAL A C 1
ATOM 1343 O O . VAL A 1 178 ? -7.957 -9.996 5.854 1.00 97.62 178 VAL A O 1
ATOM 1346 N N . GLU A 1 179 ? -9.210 -8.270 6.554 1.00 96.81 179 GLU A N 1
ATOM 1347 C CA . GLU A 1 179 ? -8.793 -8.272 7.951 1.00 96.81 179 GLU A CA 1
ATOM 1348 C C . GLU A 1 179 ? -9.974 -8.635 8.858 1.00 96.81 179 GLU A C 1
ATOM 1350 O O . GLU A 1 179 ? -11.103 -8.820 8.400 1.00 96.81 179 GLU A O 1
ATOM 1355 N N . ASP A 1 180 ? -9.690 -8.790 10.154 1.00 94.81 180 ASP A N 1
ATOM 1356 C CA . ASP A 1 180 ? -10.701 -9.021 11.191 1.00 94.81 180 ASP A CA 1
ATOM 1357 C C . ASP A 1 180 ? -11.687 -10.155 10.846 1.00 94.81 180 ASP A C 1
ATOM 1359 O O . ASP A 1 180 ? -12.899 -9.979 10.743 1.00 94.81 180 ASP A O 1
ATOM 1363 N N . ARG A 1 181 ? -11.121 -11.346 10.600 1.00 94.25 181 ARG A N 1
ATOM 1364 C CA . ARG A 1 181 ? -11.862 -12.571 10.242 1.00 94.25 181 ARG A CA 1
ATOM 1365 C C . ARG A 1 181 ? -12.725 -12.433 8.978 1.00 94.25 181 ARG A C 1
ATOM 1367 O O . ARG A 1 181 ? -13.727 -13.123 8.849 1.00 94.25 181 ARG A O 1
ATOM 1374 N N . GLY A 1 182 ? -12.316 -11.578 8.041 1.00 94.25 182 GLY A N 1
ATOM 1375 C CA . GLY A 1 182 ? -12.989 -11.413 6.751 1.00 94.25 182 GLY A CA 1
ATOM 1376 C C . GLY A 1 182 ? -13.917 -10.203 6.671 1.00 94.25 182 GLY A C 1
ATOM 1377 O O . GLY A 1 182 ? -14.515 -9.985 5.625 1.00 94.25 182 GLY A O 1
ATOM 1378 N N . ARG A 1 183 ? -14.037 -9.411 7.743 1.00 95.19 183 ARG A N 1
ATOM 1379 C CA . ARG A 1 183 ? -14.980 -8.285 7.809 1.00 95.19 183 ARG A CA 1
ATOM 1380 C C . ARG A 1 183 ? -14.446 -7.002 7.185 1.00 95.19 183 ARG A C 1
ATOM 1382 O O . ARG A 1 183 ? -15.220 -6.200 6.679 1.00 95.19 183 ARG A O 1
ATOM 1389 N N . LEU A 1 184 ? -13.133 -6.788 7.240 1.00 96.50 184 LEU A N 1
ATOM 1390 C CA . LEU A 1 184 ? -12.527 -5.506 6.886 1.00 96.50 184 LEU A CA 1
ATOM 1391 C C . LEU A 1 184 ? -11.708 -5.651 5.606 1.00 96.50 184 LEU A C 1
ATOM 1393 O O . LEU A 1 184 ? -10.516 -5.961 5.644 1.00 96.50 184 LEU A O 1
ATOM 1397 N N . ALA A 1 185 ? -12.371 -5.479 4.466 1.00 97.38 185 ALA A N 1
ATOM 1398 C CA . ALA A 1 185 ? -11.737 -5.575 3.159 1.00 97.38 185 ALA A CA 1
ATOM 1399 C C . ALA A 1 185 ? -10.844 -4.362 2.861 1.00 97.38 185 ALA A C 1
ATOM 1401 O O . ALA A 1 185 ? -11.103 -3.240 3.300 1.00 97.38 185 ALA A O 1
ATOM 1402 N N . TRP A 1 186 ? -9.790 -4.596 2.085 1.00 98.12 186 TRP A N 1
ATOM 1403 C CA . TRP A 1 186 ? -8.926 -3.557 1.541 1.00 98.12 186 TRP A CA 1
ATOM 1404 C C . TRP A 1 186 ? -8.400 -3.945 0.159 1.00 98.12 186 TRP A C 1
ATOM 1406 O O . TRP A 1 186 ? -8.313 -5.123 -0.193 1.00 98.12 186 TRP A O 1
ATOM 1416 N N . ARG A 1 187 ? -8.045 -2.936 -0.634 1.00 98.19 187 ARG A N 1
ATOM 1417 C CA . ARG A 1 187 ? -7.544 -3.047 -2.001 1.00 98.19 187 ARG A CA 1
ATOM 1418 C C . ARG A 1 187 ? -6.500 -1.968 -2.245 1.00 98.19 187 ARG A C 1
ATOM 1420 O O . ARG A 1 187 ? -6.734 -0.796 -1.984 1.00 98.19 187 ARG A O 1
ATOM 1427 N N . PHE A 1 188 ? -5.359 -2.362 -2.780 1.00 98.56 188 PHE A N 1
ATOM 1428 C CA . PHE A 1 188 ? -4.311 -1.462 -3.229 1.00 98.56 188 PHE A CA 1
ATOM 1429 C C . PHE A 1 188 ? -4.164 -1.581 -4.745 1.00 98.56 188 PHE A C 1
ATOM 1431 O O . PHE A 1 188 ? -4.130 -2.689 -5.283 1.00 98.56 188 PHE A O 1
ATOM 1438 N N . GLU A 1 189 ? -4.101 -0.444 -5.427 1.00 98.25 189 GLU A N 1
ATOM 1439 C CA . GLU A 1 189 ? -3.982 -0.347 -6.877 1.00 98.25 189 GLU A CA 1
ATOM 1440 C C . GLU A 1 189 ? -2.746 0.474 -7.246 1.00 98.25 189 GLU A C 1
ATOM 1442 O O . GLU A 1 189 ? -2.479 1.529 -6.661 1.00 98.25 189 GLU A O 1
ATOM 1447 N N . TYR A 1 190 ? -1.976 -0.019 -8.211 1.00 98.31 190 TYR A N 1
ATOM 1448 C CA . TYR A 1 190 ? -0.749 0.622 -8.664 1.00 98.31 190 T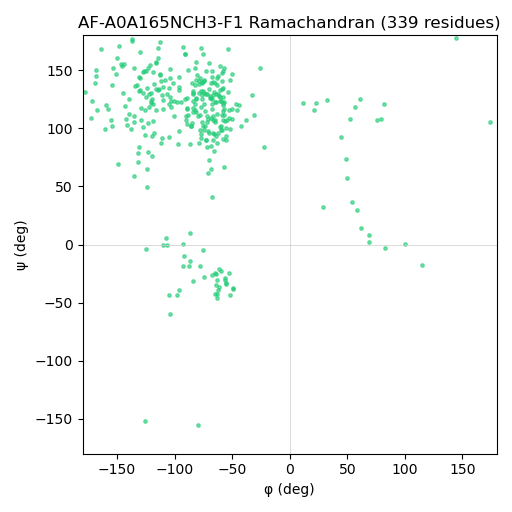YR A CA 1
ATOM 1449 C C . TYR A 1 190 ? -0.530 0.409 -10.162 1.00 98.31 190 TYR A C 1
ATOM 1451 O O . TYR A 1 190 ? -0.986 -0.570 -10.750 1.00 98.31 190 TYR A O 1
ATOM 1459 N N . LEU A 1 191 ? 0.186 1.344 -10.778 1.00 97.31 191 LEU A N 1
ATOM 1460 C CA . LEU A 1 191 ? 0.575 1.312 -12.179 1.00 97.31 191 LEU A CA 1
ATOM 1461 C C . LEU A 1 191 ? 2.055 0.960 -12.294 1.00 97.31 191 LEU A C 1
ATOM 1463 O O . LEU A 1 191 ? 2.897 1.529 -11.600 1.00 97.31 191 LEU A O 1
ATOM 1467 N N . VAL A 1 192 ? 2.356 0.056 -13.215 1.00 96.56 192 VAL A N 1
ATOM 1468 C CA . VAL A 1 192 ? 3.713 -0.264 -13.644 1.00 96.56 192 VAL A CA 1
ATOM 1469 C C . VAL A 1 192 ? 3.901 0.249 -15.063 1.00 96.56 192 VAL A C 1
ATOM 1471 O O . VAL A 1 192 ? 3.137 -0.115 -15.961 1.00 96.56 192 VAL A O 1
ATOM 1474 N N . THR A 1 193 ? 4.912 1.084 -15.273 1.00 94.56 193 THR A N 1
ATOM 1475 C CA . THR A 1 193 ? 5.319 1.551 -16.602 1.00 94.56 193 THR A CA 1
ATOM 1476 C C . THR A 1 193 ? 6.815 1.376 -16.799 1.00 94.56 193 THR A C 1
ATOM 1478 O O . THR A 1 193 ? 7.574 1.235 -15.837 1.00 94.56 193 THR A O 1
ATOM 1481 N N . ASP A 1 194 ? 7.259 1.475 -18.049 1.00 90.50 194 ASP A N 1
ATOM 1482 C CA . ASP A 1 194 ? 8.678 1.651 -18.327 1.00 90.50 194 ASP A CA 1
ATOM 1483 C C . ASP A 1 194 ? 9.184 2.927 -17.652 1.00 90.50 194 ASP A C 1
ATOM 1485 O O . ASP A 1 194 ? 8.452 3.914 -17.487 1.00 90.50 194 ASP A O 1
ATOM 1489 N N . ARG A 1 195 ? 10.452 2.903 -17.240 1.00 85.62 195 ARG A N 1
ATOM 1490 C CA . ARG A 1 195 ? 11.129 4.099 -16.749 1.00 85.62 195 ARG A CA 1
ATOM 1491 C C . ARG A 1 195 ? 11.117 5.162 -17.849 1.00 85.62 195 ARG A C 1
ATOM 1493 O O . ARG A 1 195 ? 11.430 4.866 -18.995 1.00 85.62 195 ARG A O 1
ATOM 1500 N N . GLN A 1 196 ? 10.774 6.396 -17.503 1.00 80.81 196 GLN A N 1
ATOM 1501 C CA . GLN A 1 196 ? 10.941 7.538 -18.399 1.00 80.81 196 GLN A CA 1
ATOM 1502 C C . GLN A 1 196 ? 12.260 8.248 -18.088 1.00 80.81 196 GLN A C 1
ATOM 1504 O O . GLN A 1 196 ? 12.678 8.315 -16.928 1.00 80.81 196 GLN A O 1
ATOM 1509 N N . ASP A 1 197 ? 12.916 8.760 -19.123 1.00 77.00 197 ASP A N 1
ATOM 1510 C CA . ASP A 1 197 ? 14.070 9.644 -18.984 1.00 77.00 197 ASP A CA 1
ATOM 1511 C C . ASP A 1 197 ? 13.659 11.064 -18.595 1.00 77.00 197 ASP A C 1
ATOM 1513 O O . ASP A 1 197 ? 12.491 11.438 -18.686 1.00 77.00 197 ASP A O 1
ATOM 1517 N N . LEU A 1 198 ? 14.643 11.895 -18.228 1.00 76.12 198 LEU A N 1
ATOM 1518 C CA . LEU A 1 198 ? 14.450 13.327 -17.943 1.00 76.12 198 LEU A CA 1
ATOM 1519 C C . LEU A 1 198 ? 13.735 14.078 -19.083 1.00 76.12 198 LEU A C 1
ATOM 1521 O O . LEU A 1 198 ? 13.092 15.092 -18.843 1.00 76.12 198 LEU A O 1
ATOM 1525 N N . GLY A 1 199 ? 13.823 13.572 -20.316 1.00 78.31 199 GLY A N 1
ATOM 1526 C CA . GLY A 1 199 ? 13.117 14.112 -21.480 1.00 78.31 199 GLY A CA 1
ATOM 1527 C C . GLY A 1 199 ? 11.692 13.584 -21.684 1.00 78.31 199 GLY A C 1
ATOM 1528 O O . GLY A 1 199 ? 11.157 13.770 -22.773 1.00 78.31 199 GLY A O 1
ATOM 1529 N N . GLY A 1 200 ? 11.110 12.854 -20.724 1.00 74.25 200 GLY A N 1
ATOM 1530 C CA . GLY A 1 200 ? 9.759 12.273 -20.815 1.00 74.25 200 GLY A CA 1
ATOM 1531 C C . GLY A 1 200 ? 9.617 11.136 -21.832 1.00 74.25 200 GLY A C 1
ATOM 1532 O O . GLY A 1 200 ? 8.530 10.593 -22.027 1.00 74.25 200 GLY A O 1
ATOM 1533 N N . ARG A 1 201 ? 10.710 10.747 -22.494 1.00 74.50 201 ARG A N 1
ATOM 1534 C CA . ARG A 1 201 ? 10.726 9.597 -23.396 1.00 74.50 201 ARG A CA 1
ATOM 1535 C C . ARG A 1 201 ? 10.776 8.332 -22.556 1.00 74.50 201 ARG A C 1
ATOM 1537 O O . ARG A 1 201 ? 11.580 8.237 -21.629 1.00 74.50 201 ARG A O 1
ATOM 1544 N N . ALA A 1 202 ? 9.922 7.366 -22.875 1.00 70.19 202 ALA A N 1
ATOM 1545 C CA . ALA A 1 202 ? 10.032 6.042 -22.289 1.00 70.19 202 ALA A CA 1
ATOM 1546 C C . ALA A 1 202 ? 11.408 5.467 -22.643 1.00 70.19 202 ALA A C 1
ATOM 1548 O O . ALA A 1 202 ? 11.723 5.311 -23.823 1.00 70.19 202 ALA A O 1
ATOM 1549 N N . MET A 1 203 ? 12.194 5.094 -21.632 1.00 65.12 203 MET A N 1
ATOM 1550 C CA . MET A 1 203 ? 13.273 4.121 -21.779 1.00 65.12 203 MET A CA 1
ATOM 1551 C C . MET A 1 203 ? 12.643 2.744 -21.976 1.00 65.12 203 MET A C 1
ATOM 1553 O O . MET A 1 203 ? 12.780 1.839 -21.155 1.00 65.12 203 MET A O 1
ATOM 1557 N N . SER A 1 204 ? 11.879 2.598 -23.057 1.00 55.88 204 SER A N 1
ATOM 1558 C CA . SER A 1 204 ? 11.391 1.310 -23.519 1.00 55.88 204 SER A CA 1
ATOM 1559 C C . SER A 1 204 ? 12.624 0.550 -23.956 1.00 55.88 204 SER A C 1
ATOM 1561 O O . SER A 1 204 ? 13.075 0.797 -25.069 1.00 55.88 204 SER A O 1
ATOM 1563 N N . GLY A 1 205 ? 13.164 -0.289 -23.058 1.00 58.06 205 GLY A N 1
ATOM 1564 C CA . GLY A 1 205 ? 14.422 -1.032 -23.166 1.00 58.06 205 GLY A CA 1
ATOM 1565 C C . GLY A 1 205 ? 14.868 -1.212 -24.603 1.00 58.06 205 GLY A C 1
ATOM 1566 O O . GLY A 1 205 ? 14.537 -2.219 -25.236 1.00 58.06 205 GLY A O 1
ATOM 1567 N N . GLU A 1 206 ? 15.543 -0.187 -25.127 1.00 47.91 206 GLU A N 1
ATOM 1568 C CA . GLU A 1 206 ? 15.750 -0.086 -26.553 1.00 47.91 206 GLU A CA 1
ATOM 1569 C C . GLU A 1 206 ? 16.811 -1.128 -26.852 1.00 47.91 206 GLU A C 1
ATOM 1571 O O . GLU A 1 206 ? 18.014 -0.942 -26.685 1.00 47.91 206 GLU A O 1
ATOM 1576 N N . LYS A 1 207 ? 16.321 -2.271 -27.317 1.00 47.16 207 LYS A N 1
ATOM 1577 C CA . LYS A 1 207 ? 16.954 -3.073 -28.341 1.00 47.16 207 LYS A CA 1
ATOM 1578 C C . LYS A 1 207 ? 17.102 -2.151 -29.558 1.00 47.16 207 LYS A C 1
ATOM 1580 O O . LYS A 1 207 ? 16.415 -2.347 -30.558 1.00 47.16 207 LYS A O 1
ATOM 1585 N N . VAL A 1 208 ? 17.951 -1.118 -29.442 1.00 46.72 208 VAL A N 1
ATOM 1586 C CA . VAL A 1 208 ? 18.410 -0.291 -30.554 1.00 46.72 208 VAL A CA 1
ATOM 1587 C C . VAL A 1 208 ? 19.082 -1.326 -31.428 1.00 46.72 208 VAL A C 1
ATOM 1589 O O . VAL A 1 208 ? 20.166 -1.825 -31.115 1.00 46.72 208 VAL A O 1
ATOM 1592 N N . ARG A 1 209 ? 18.411 -1.758 -32.491 1.00 48.69 209 ARG A N 1
ATOM 1593 C CA . ARG A 1 209 ? 19.118 -2.445 -33.557 1.00 48.69 209 ARG A CA 1
ATOM 1594 C C . ARG A 1 209 ? 20.195 -1.471 -34.009 1.00 48.69 209 ARG A C 1
ATOM 1596 O O . ARG A 1 209 ? 19.873 -0.438 -34.577 1.00 48.69 209 ARG A O 1
ATOM 1603 N N . HIS A 1 210 ? 21.448 -1.822 -33.741 1.00 40.31 210 HIS A N 1
ATOM 1604 C CA . HIS A 1 210 ? 22.599 -1.313 -34.469 1.00 40.31 210 HIS A CA 1
ATOM 1605 C C . HIS A 1 210 ? 22.630 0.213 -34.635 1.00 40.31 210 HIS A C 1
ATOM 1607 O O . HIS A 1 210 ? 22.549 0.741 -35.741 1.00 40.31 210 HIS A O 1
ATOM 1613 N N . ARG A 1 211 ? 22.926 0.935 -33.557 1.00 44.09 211 ARG A N 1
ATOM 1614 C CA . ARG A 1 211 ? 24.049 1.860 -33.703 1.00 44.09 211 ARG A CA 1
ATOM 1615 C C . ARG A 1 211 ? 25.235 1.250 -32.976 1.00 44.09 211 ARG A C 1
ATOM 1617 O O . ARG A 1 211 ? 25.064 0.823 -31.837 1.00 44.09 211 ARG A O 1
ATOM 1624 N N . PRO A 1 212 ? 26.395 1.116 -33.640 1.00 48.03 212 PRO A N 1
ATOM 1625 C CA . PRO A 1 212 ? 27.592 0.594 -33.015 1.00 48.03 212 PRO A CA 1
ATOM 1626 C C . PRO A 1 212 ? 28.054 1.632 -31.994 1.00 48.03 212 PRO A C 1
ATOM 1628 O O . PRO A 1 212 ? 28.879 2.493 -32.282 1.00 48.03 212 PRO A O 1
ATOM 1631 N N . CYS A 1 213 ? 27.493 1.576 -30.788 1.00 44.38 213 CYS A N 1
ATOM 1632 C CA . CYS A 1 213 ? 28.210 2.035 -29.618 1.00 44.38 213 CYS A CA 1
ATOM 1633 C C . CYS A 1 213 ? 29.439 1.139 -29.555 1.00 44.38 213 CYS A C 1
ATOM 1635 O O . CYS A 1 213 ? 29.344 -0.051 -29.251 1.00 44.38 213 CYS A O 1
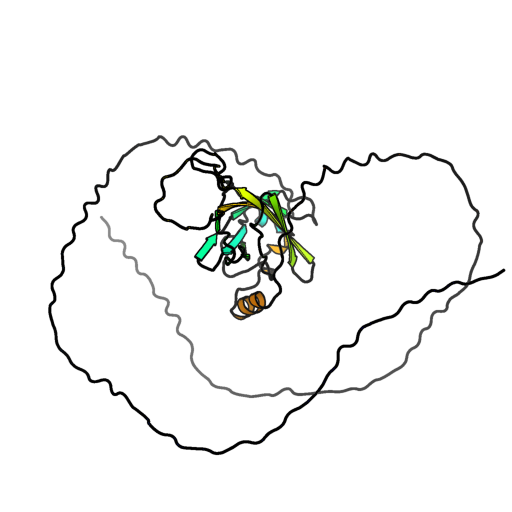ATOM 1637 N N . ILE A 1 214 ? 30.555 1.707 -30.005 1.00 49.94 214 ILE A N 1
ATOM 1638 C CA . ILE A 1 214 ? 31.867 1.085 -30.010 1.00 49.94 214 ILE A CA 1
ATOM 1639 C C . ILE A 1 214 ? 32.059 0.403 -28.660 1.00 49.94 214 ILE A C 1
ATOM 1641 O O . ILE A 1 214 ? 31.964 1.020 -27.600 1.00 49.94 214 ILE A O 1
ATOM 1645 N N . PHE A 1 215 ? 32.249 -0.906 -28.769 1.00 47.06 215 PHE A N 1
ATOM 1646 C CA . PHE A 1 215 ? 32.606 -1.841 -27.725 1.00 47.06 215 PHE A CA 1
ATOM 1647 C C . PHE A 1 215 ? 33.606 -1.220 -26.747 1.00 47.06 215 PHE A C 1
ATOM 1649 O 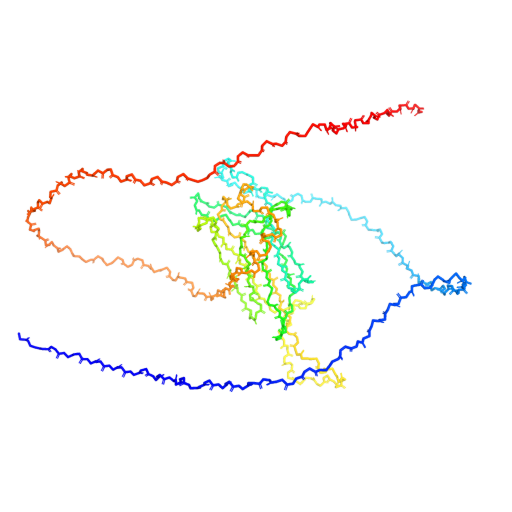O . PHE A 1 215 ? 34.796 -1.125 -27.033 1.00 47.06 215 PHE A O 1
ATOM 1656 N N . VAL A 1 216 ? 33.135 -0.901 -25.547 1.00 49.12 216 VAL A N 1
ATOM 1657 C CA . VAL A 1 216 ? 33.971 -0.975 -24.352 1.00 49.12 216 VAL A CA 1
ATOM 1658 C C . VAL A 1 216 ? 33.261 -1.913 -23.386 1.00 49.12 216 VAL A C 1
ATOM 1660 O O . VAL A 1 216 ? 32.499 -1.474 -22.536 1.00 49.12 216 VAL A O 1
ATOM 1663 N N . LEU A 1 217 ? 33.424 -3.216 -23.643 1.00 48.56 217 LEU A N 1
ATOM 1664 C CA . LEU A 1 217 ? 33.395 -4.379 -22.734 1.00 48.56 217 LEU A CA 1
ATOM 1665 C C . LEU A 1 217 ? 32.542 -4.332 -21.445 1.00 48.56 217 LEU A C 1
ATOM 1667 O O . LEU A 1 217 ? 32.881 -4.990 -20.465 1.00 48.56 217 LEU A O 1
ATOM 1671 N N . SER A 1 218 ? 31.411 -3.634 -21.417 1.00 53.28 218 SER A N 1
ATOM 1672 C CA . SER A 1 218 ? 30.466 -3.716 -20.307 1.00 53.28 218 SER A CA 1
ATOM 1673 C C . SER A 1 218 ? 29.370 -4.704 -20.681 1.00 53.28 218 SER A C 1
ATOM 1675 O O . SER A 1 218 ? 28.325 -4.345 -21.216 1.00 53.28 218 SER A O 1
ATOM 1677 N N . PHE A 1 219 ? 29.638 -5.981 -20.404 1.00 53.62 219 PHE A N 1
ATOM 1678 C CA . PHE A 1 219 ? 28.691 -7.104 -20.430 1.00 53.62 219 PHE A CA 1
ATOM 1679 C C . PHE A 1 219 ? 27.627 -6.974 -19.318 1.00 53.62 219 PHE A C 1
ATOM 1681 O O . PHE A 1 219 ? 27.280 -7.940 -18.642 1.00 53.62 219 PHE A O 1
ATOM 1688 N N . SER A 1 220 ? 27.114 -5.767 -19.082 1.00 52.16 220 SER A N 1
ATOM 1689 C CA . SER A 1 220 ? 26.016 -5.576 -18.145 1.00 52.16 220 SER A CA 1
ATOM 1690 C C . SER A 1 220 ? 24.730 -6.035 -18.836 1.00 52.16 220 SER A C 1
ATOM 1692 O O . SER A 1 220 ? 24.380 -5.480 -19.882 1.00 52.16 220 SER A O 1
ATOM 1694 N N . PRO A 1 221 ? 24.030 -7.059 -18.313 1.00 56.59 221 PRO A N 1
ATOM 1695 C CA . PRO A 1 221 ? 22.760 -7.490 -18.880 1.00 56.59 221 PRO A CA 1
ATOM 1696 C C . PRO A 1 221 ? 21.777 -6.310 -18.909 1.00 56.59 221 PRO A C 1
ATOM 1698 O O . PRO A 1 221 ? 21.892 -5.409 -18.075 1.00 56.59 221 PRO A O 1
ATOM 1701 N N . PRO A 1 222 ? 20.813 -6.287 -19.847 1.00 58.97 222 PRO A N 1
ATOM 1702 C CA . PRO A 1 222 ? 19.799 -5.241 -19.901 1.00 58.97 222 PRO A CA 1
ATOM 1703 C C . PRO A 1 222 ? 19.013 -5.234 -18.583 1.00 58.97 222 PRO A C 1
ATOM 1705 O O . PRO A 1 222 ? 18.123 -6.054 -18.362 1.00 58.97 222 PRO A O 1
ATOM 1708 N N . PHE A 1 223 ? 19.381 -4.332 -17.672 1.00 60.00 223 PHE A N 1
ATOM 1709 C CA . PHE A 1 223 ? 18.675 -4.120 -16.418 1.00 60.00 223 PHE A CA 1
ATOM 1710 C C . PHE A 1 223 ? 17.374 -3.386 -16.736 1.00 60.00 223 PHE A C 1
ATOM 1712 O O . PHE A 1 223 ? 17.365 -2.181 -16.986 1.00 60.00 223 PHE A O 1
ATOM 1719 N N . PHE A 1 224 ? 16.264 -4.122 -16.744 1.00 67.88 224 PHE A N 1
ATOM 1720 C CA . PHE A 1 224 ? 14.936 -3.540 -16.885 1.00 67.88 224 PHE A CA 1
ATOM 1721 C C . PHE A 1 224 ? 14.584 -2.798 -15.593 1.00 67.88 224 PHE A C 1
ATOM 1723 O O . PHE A 1 224 ? 14.346 -3.406 -14.549 1.00 67.88 224 PHE A O 1
ATOM 1730 N N . LEU A 1 225 ? 14.578 -1.468 -15.661 1.00 79.19 225 LEU A N 1
ATOM 1731 C CA . LEU A 1 225 ? 14.103 -0.610 -14.582 1.00 79.19 225 LEU A CA 1
ATOM 1732 C C . LEU A 1 225 ? 12.645 -0.263 -14.842 1.00 79.19 225 LEU A C 1
ATOM 1734 O O . LEU A 1 225 ? 12.318 0.300 -15.888 1.00 79.19 225 LEU A O 1
ATOM 1738 N N . GLN A 1 226 ? 11.782 -0.584 -13.884 1.00 90.00 226 GLN A N 1
ATOM 1739 C CA . GLN A 1 226 ? 10.356 -0.294 -13.979 1.00 90.00 226 GLN A CA 1
ATOM 1740 C C . GLN A 1 226 ? 9.978 0.830 -13.024 1.00 90.00 226 GLN A C 1
ATOM 1742 O O . GLN A 1 226 ? 10.490 0.938 -11.906 1.00 90.00 226 GLN A O 1
ATOM 1747 N N . SER A 1 227 ? 9.080 1.682 -13.501 1.00 93.31 227 SER A N 1
ATOM 1748 C CA . SER A 1 227 ? 8.460 2.733 -12.718 1.00 93.31 227 SER A CA 1
ATOM 1749 C C . SER A 1 227 ? 7.194 2.188 -12.066 1.00 93.31 227 SER A C 1
ATOM 1751 O O . SER A 1 227 ? 6.320 1.633 -12.729 1.00 93.31 227 SER A O 1
ATOM 1753 N N . PHE A 1 228 ? 7.110 2.335 -10.752 1.00 96.25 228 PHE A N 1
ATOM 1754 C CA . PHE A 1 228 ? 5.996 1.930 -9.913 1.00 96.25 228 PHE A CA 1
ATOM 1755 C C . PHE A 1 228 ? 5.287 3.180 -9.401 1.00 96.25 228 PHE A C 1
ATOM 1757 O O . PHE A 1 228 ? 5.865 3.968 -8.656 1.00 96.25 228 PHE A O 1
ATOM 1764 N N . THR A 1 229 ? 4.028 3.364 -9.778 1.00 97.19 229 THR A N 1
ATOM 1765 C CA . THR A 1 229 ? 3.221 4.518 -9.372 1.00 97.19 229 THR A CA 1
ATOM 1766 C C . THR A 1 229 ? 2.013 4.033 -8.575 1.00 97.19 229 THR A C 1
ATOM 1768 O O . THR A 1 229 ? 1.085 3.480 -9.168 1.00 97.19 229 THR A O 1
ATOM 1771 N N . PRO A 1 230 ? 1.980 4.215 -7.244 1.00 97.75 230 PRO A N 1
ATOM 1772 C CA . PRO A 1 230 ? 0.775 3.961 -6.469 1.00 97.75 230 PRO A CA 1
ATOM 1773 C C . PRO A 1 230 ? -0.385 4.818 -6.987 1.00 97.75 230 PRO A C 1
ATOM 1775 O O . PRO A 1 230 ? -0.218 6.011 -7.241 1.00 97.75 230 PRO A O 1
ATOM 1778 N N . LEU A 1 231 ? -1.561 4.217 -7.152 1.00 97.06 231 LEU A N 1
ATOM 1779 C CA . LEU A 1 231 ? -2.738 4.912 -7.671 1.00 97.06 231 LEU A CA 1
ATOM 1780 C C . LEU A 1 231 ? -3.719 5.229 -6.547 1.00 97.06 231 LEU A C 1
ATOM 1782 O O . LEU A 1 231 ? -4.007 6.397 -6.277 1.00 97.06 231 LEU A O 1
ATOM 1786 N N . SER A 1 232 ? -4.196 4.190 -5.866 1.00 97.75 232 SER A N 1
ATOM 1787 C CA . SER A 1 232 ? -5.205 4.319 -4.821 1.00 97.75 232 SER A CA 1
ATOM 1788 C C . SER A 1 232 ? -5.116 3.190 -3.807 1.00 97.75 232 SER A C 1
ATOM 1790 O O . SER A 1 232 ? -4.735 2.061 -4.124 1.00 97.75 232 SER A O 1
ATOM 1792 N N . PHE A 1 233 ? -5.539 3.495 -2.591 1.00 98.19 233 PHE A N 1
ATOM 1793 C CA . PHE A 1 233 ? -5.780 2.524 -1.541 1.00 98.19 233 PHE A CA 1
ATOM 1794 C C . PHE A 1 233 ? -7.241 2.635 -1.120 1.00 98.19 233 PHE A C 1
ATOM 1796 O O . PHE A 1 233 ? -7.689 3.712 -0.759 1.00 98.19 233 PHE A O 1
ATOM 1803 N N . ALA A 1 234 ? -7.996 1.547 -1.190 1.00 97.88 234 ALA A N 1
ATOM 1804 C CA . ALA A 1 234 ? -9.386 1.502 -0.765 1.00 97.88 234 ALA A CA 1
ATOM 1805 C C . ALA A 1 234 ? -9.527 0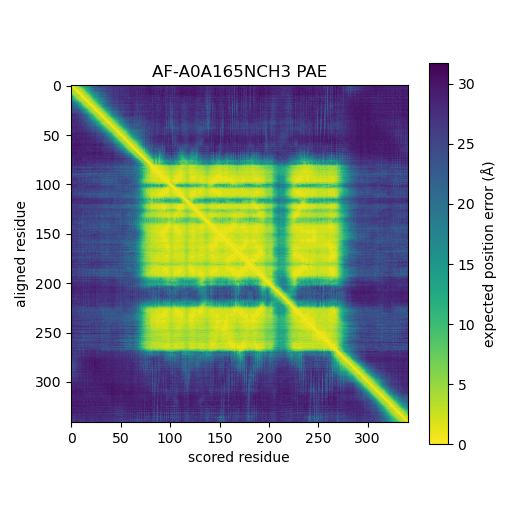.537 0.412 1.00 97.88 234 ALA A C 1
ATOM 1807 O O . ALA A 1 234 ? -8.994 -0.570 0.357 1.00 97.88 234 ALA A O 1
ATOM 1808 N N . CYS A 1 235 ? -10.239 0.909 1.471 1.00 97.75 235 CYS A N 1
ATOM 1809 C CA . CYS A 1 235 ? -10.471 0.011 2.601 1.00 97.75 235 CYS A CA 1
ATOM 1810 C C . CYS A 1 235 ? -11.793 0.277 3.315 1.00 97.75 235 CYS A C 1
ATOM 1812 O O . CYS A 1 235 ? -12.369 1.355 3.208 1.00 97.75 235 CYS A O 1
ATOM 1814 N N . ALA A 1 236 ? -12.269 -0.713 4.069 1.00 96.75 236 ALA A N 1
ATOM 1815 C CA . ALA A 1 236 ? -13.371 -0.510 4.996 1.00 96.75 236 ALA A CA 1
ATOM 1816 C C . ALA A 1 236 ? -12.982 0.597 6.000 1.00 96.75 236 ALA A C 1
ATOM 1818 O O . ALA A 1 236 ? -11.936 0.459 6.641 1.00 96.75 236 ALA A O 1
ATOM 1819 N N . PRO A 1 237 ? -13.790 1.659 6.187 1.00 95.88 237 PRO A N 1
ATOM 1820 C CA . PRO A 1 237 ? -13.493 2.762 7.110 1.00 95.88 237 PRO A CA 1
ATOM 1821 C C . PRO A 1 237 ? -13.086 2.297 8.515 1.00 95.88 237 PRO A C 1
ATOM 1823 O O . PRO A 1 237 ? -12.169 2.835 9.136 1.00 95.88 237 PRO A O 1
ATOM 1826 N N . GLN A 1 238 ? -13.731 1.230 8.994 1.00 95.69 238 GLN A N 1
ATOM 1827 C CA . GLN A 1 238 ? -13.490 0.651 10.309 1.00 95.69 238 GLN A CA 1
ATOM 1828 C C . GLN A 1 238 ? -12.079 0.069 10.435 1.00 95.69 238 GLN A C 1
ATOM 1830 O O . GLN A 1 238 ? -11.553 0.020 11.543 1.00 95.69 238 GLN A O 1
ATOM 1835 N N . LEU A 1 239 ? -11.426 -0.322 9.334 1.00 97.19 239 LEU A N 1
ATOM 1836 C CA . LEU A 1 239 ? -10.044 -0.809 9.347 1.00 97.19 239 LEU A CA 1
ATOM 1837 C C . LEU A 1 239 ? -9.092 0.196 9.993 1.00 97.19 239 LEU A C 1
ATOM 1839 O O . LEU A 1 239 ? -8.159 -0.219 10.664 1.00 97.19 239 LEU A O 1
ATOM 1843 N N . LEU A 1 240 ? -9.346 1.493 9.819 1.00 97.25 240 LEU A N 1
ATOM 1844 C CA . LEU A 1 240 ? -8.451 2.572 10.235 1.00 97.25 240 LEU A CA 1
ATOM 1845 C C . LEU A 1 240 ? -8.754 3.103 11.641 1.00 97.25 240 LEU A C 1
ATOM 1847 O O . LEU A 1 240 ? -8.074 4.012 12.112 1.00 97.25 240 LEU A O 1
ATOM 1851 N N . ILE A 1 241 ? -9.755 2.542 12.328 1.00 96.31 241 ILE A N 1
ATOM 1852 C CA . ILE A 1 241 ? -10.022 2.868 13.730 1.00 96.31 241 ILE A CA 1
ATOM 1853 C C . ILE A 1 241 ? -8.810 2.415 14.554 1.00 96.31 241 ILE A C 1
ATOM 1855 O O . ILE A 1 241 ? -8.436 1.242 14.456 1.00 96.31 241 ILE A O 1
ATOM 1859 N N . PRO A 1 242 ? -8.230 3.267 15.422 1.00 95.94 242 PRO A N 1
ATOM 1860 C CA . PRO A 1 242 ? -7.031 2.925 16.186 1.00 95.94 242 PRO A CA 1
ATOM 1861 C C . PRO A 1 242 ? -7.112 1.574 16.902 1.00 95.94 242 PRO A C 1
ATOM 1863 O O . PRO A 1 242 ? -6.143 0.817 16.895 1.00 95.94 242 PRO A O 1
ATOM 1866 N N . ALA A 1 243 ? -8.281 1.223 17.448 1.00 96.00 243 ALA A N 1
ATOM 1867 C CA . ALA A 1 243 ? -8.542 -0.055 18.114 1.00 96.00 243 ALA A CA 1
ATOM 1868 C C . ALA A 1 243 ? -8.253 -1.299 17.246 1.00 96.00 243 ALA A C 1
ATOM 1870 O O . ALA A 1 243 ? -7.872 -2.334 17.788 1.00 96.00 243 ALA A O 1
ATOM 1871 N N . ASN A 1 244 ? -8.376 -1.192 15.920 1.00 96.88 244 ASN A N 1
ATOM 1872 C CA . ASN A 1 244 ? -8.138 -2.290 14.980 1.00 96.88 244 ASN A CA 1
ATOM 1873 C C . ASN A 1 244 ? -6.666 -2.420 14.556 1.00 96.88 244 ASN A C 1
ATOM 1875 O O . ASN A 1 244 ? -6.260 -3.461 14.030 1.00 96.88 244 ASN A O 1
ATOM 1879 N N . GLY A 1 245 ? -5.844 -1.401 14.823 1.00 97.12 245 GLY A N 1
ATOM 1880 C CA . GLY A 1 245 ? -4.409 -1.440 14.568 1.00 97.12 245 GLY A CA 1
ATOM 1881 C C . GLY A 1 245 ? -3.700 -2.423 15.498 1.00 97.12 245 GLY A C 1
ATOM 1882 O O . GLY A 1 245 ? -3.809 -2.334 16.724 1.00 97.12 245 GLY A O 1
ATOM 1883 N N . LYS A 1 246 ? -2.934 -3.355 14.924 1.00 97.31 246 LYS A N 1
ATOM 1884 C CA . LYS A 1 246 ? -2.176 -4.358 15.684 1.00 97.31 246 LYS A CA 1
ATOM 1885 C C . LYS A 1 246 ? -0.879 -3.737 16.171 1.00 97.31 246 LYS A C 1
ATOM 1887 O O . LYS A 1 246 ? -0.107 -3.221 15.367 1.00 97.31 246 LYS A O 1
ATOM 1892 N N . LYS A 1 247 ? -0.618 -3.809 17.476 1.00 97.50 247 LYS A N 1
ATOM 1893 C CA . LYS A 1 247 ? 0.644 -3.326 18.041 1.00 97.50 247 LYS A CA 1
ATOM 1894 C C . LYS A 1 247 ? 1.813 -4.128 17.472 1.00 97.50 247 LYS A C 1
ATOM 1896 O O . LYS A 1 247 ? 1.801 -5.363 17.492 1.00 97.50 247 LYS A O 1
ATOM 1901 N N . VAL A 1 248 ? 2.824 -3.429 16.973 1.00 96.75 248 VAL A N 1
ATOM 1902 C CA . VAL A 1 248 ? 3.989 -4.061 16.355 1.00 96.75 248 VAL A CA 1
ATOM 1903 C C . VAL A 1 248 ? 4.891 -4.638 17.441 1.00 96.75 248 VAL A C 1
ATOM 1905 O O . VAL A 1 248 ? 5.636 -3.935 18.114 1.00 96.75 248 VAL A O 1
ATOM 1908 N N . HIS A 1 249 ? 4.807 -5.954 17.608 1.00 95.56 249 HIS A N 1
ATOM 1909 C CA . HIS A 1 249 ? 5.680 -6.749 18.468 1.00 95.56 249 HIS A CA 1
ATOM 1910 C C . HIS A 1 249 ? 6.535 -7.706 17.633 1.00 95.56 249 HIS A C 1
ATOM 1912 O O . HIS A 1 249 ? 6.160 -8.061 16.515 1.00 95.56 249 HIS A O 1
ATOM 1918 N N . LEU A 1 250 ? 7.640 -8.207 18.197 1.00 94.25 250 LEU A N 1
ATOM 1919 C CA . LEU A 1 250 ? 8.481 -9.217 17.541 1.00 94.25 250 LEU A CA 1
ATOM 1920 C C . LEU A 1 250 ? 7.658 -10.424 17.061 1.00 94.25 250 LEU A C 1
ATOM 1922 O O . LEU A 1 250 ? 7.794 -10.858 15.921 1.00 94.25 250 LEU A O 1
ATOM 1926 N N . PHE A 1 251 ? 6.728 -10.902 17.891 1.00 94.44 251 PHE A N 1
ATOM 1927 C CA . PHE A 1 251 ? 5.830 -11.996 17.522 1.00 94.44 251 PHE A CA 1
ATOM 1928 C C . PHE A 1 251 ? 4.934 -11.660 16.319 1.00 94.44 251 PHE A C 1
ATOM 1930 O O . PHE A 1 251 ? 4.699 -12.514 15.469 1.00 94.44 251 PHE A O 1
ATOM 1937 N N . HIS A 1 252 ? 4.464 -10.412 16.199 1.00 92.44 252 HIS A N 1
ATOM 1938 C CA . HIS A 1 252 ? 3.693 -9.962 15.033 1.00 92.44 252 HIS A CA 1
ATOM 1939 C C . HIS A 1 252 ? 4.545 -9.997 13.761 1.00 92.44 252 HIS A C 1
ATOM 1941 O O . HIS A 1 252 ? 4.094 -10.494 12.730 1.00 92.44 252 HIS A O 1
ATOM 1947 N N . VAL A 1 253 ? 5.803 -9.558 13.849 1.00 91.62 253 VAL A N 1
ATOM 1948 C CA . VAL A 1 253 ? 6.762 -9.615 12.734 1.00 91.62 253 VAL A CA 1
ATOM 1949 C C . VAL A 1 253 ? 7.047 -11.063 12.321 1.00 91.62 253 VAL A C 1
ATOM 1951 O O . VAL A 1 253 ? 6.986 -11.379 11.133 1.00 91.62 253 VAL A O 1
ATOM 1954 N N . MET A 1 254 ? 7.286 -11.956 13.287 1.00 93.19 254 MET A N 1
ATOM 1955 C CA . MET A 1 254 ? 7.500 -13.387 13.030 1.00 93.19 254 MET A CA 1
ATOM 1956 C C . MET A 1 254 ? 6.260 -14.056 12.428 1.00 93.19 254 MET A C 1
ATOM 1958 O O . MET A 1 254 ? 6.356 -14.813 11.468 1.00 93.19 254 MET A O 1
ATOM 1962 N N . ARG A 1 255 ? 5.061 -13.749 12.935 1.00 93.75 255 ARG A N 1
ATOM 1963 C CA . ARG A 1 255 ? 3.812 -14.281 12.376 1.00 93.75 255 ARG A CA 1
ATOM 1964 C C . ARG A 1 255 ? 3.608 -13.825 10.931 1.00 93.75 255 ARG A C 1
ATOM 1966 O O . ARG A 1 255 ? 3.157 -14.602 10.089 1.00 93.75 255 ARG A O 1
ATOM 1973 N N . LYS A 1 256 ? 3.960 -12.574 10.628 1.00 93.88 256 LYS A N 1
ATOM 1974 C CA . LYS A 1 256 ? 3.895 -12.028 9.270 1.00 93.88 256 LYS A CA 1
ATOM 1975 C C . LYS A 1 256 ? 4.839 -12.723 8.295 1.00 93.88 256 LYS A C 1
ATOM 1977 O O . LYS A 1 256 ? 4.463 -12.864 7.137 1.00 93.88 256 LYS A O 1
ATOM 1982 N N . SER A 1 257 ? 6.024 -13.154 8.730 1.00 90.94 257 SER A N 1
ATOM 1983 C CA . SER A 1 257 ? 6.987 -13.814 7.839 1.00 90.94 257 SER A CA 1
ATOM 1984 C C . SER A 1 257 ? 6.597 -15.249 7.479 1.00 90.94 257 SER A C 1
ATOM 1986 O O . SER A 1 257 ? 6.937 -15.699 6.389 1.00 90.94 257 SER A O 1
ATOM 1988 N N . VAL A 1 258 ? 5.856 -15.946 8.349 1.00 94.56 258 VAL A N 1
ATOM 1989 C CA . VAL A 1 258 ? 5.361 -17.312 8.080 1.00 94.56 258 VAL A CA 1
ATOM 1990 C C . VAL A 1 258 ? 4.016 -17.340 7.353 1.00 94.56 258 VAL A C 1
ATOM 1992 O O . VAL A 1 258 ? 3.638 -18.359 6.780 1.00 94.56 258 VAL A O 1
ATOM 1995 N N . THR A 1 259 ? 3.268 -16.235 7.377 1.00 93.31 259 THR A N 1
ATOM 1996 C CA . THR A 1 259 ? 1.957 -16.162 6.724 1.00 93.31 259 THR A CA 1
ATOM 1997 C C . THR A 1 259 ? 2.131 -16.047 5.206 1.00 93.31 259 THR A C 1
ATOM 1999 O O . THR A 1 259 ? 2.891 -15.185 4.756 1.00 93.31 259 THR A O 1
ATOM 2002 N N . PRO A 1 260 ? 1.406 -16.840 4.389 1.00 95.06 260 PRO A N 1
ATOM 2003 C CA . PRO A 1 260 ? 1.499 -16.751 2.936 1.00 95.06 260 PRO A CA 1
ATOM 2004 C C . PRO A 1 260 ? 1.254 -15.328 2.433 1.00 95.06 260 PRO A C 1
ATOM 2006 O O . PRO A 1 260 ? 0.265 -14.679 2.807 1.00 95.06 260 PRO A O 1
ATOM 2009 N N . LYS A 1 261 ? 2.144 -14.851 1.561 1.00 96.81 261 LYS A N 1
ATOM 2010 C CA . LYS A 1 261 ? 2.038 -13.522 0.958 1.00 96.81 261 LYS A CA 1
ATOM 2011 C C . LYS A 1 261 ? 0.849 -13.475 0.001 1.00 96.81 261 LYS A C 1
ATOM 2013 O O . LYS A 1 261 ? 0.599 -14.425 -0.737 1.00 96.81 261 LYS A O 1
ATOM 2018 N N . LEU A 1 262 ? 0.118 -12.367 0.023 1.00 97.81 262 LEU A N 1
ATOM 2019 C CA . LEU A 1 262 ? -0.848 -12.043 -1.023 1.00 97.81 262 LEU A CA 1
ATOM 2020 C C . LEU A 1 262 ? -0.083 -11.758 -2.322 1.00 97.81 262 LEU A C 1
ATOM 2022 O O . LEU A 1 262 ? 1.047 -11.269 -2.273 1.00 97.81 262 LEU A O 1
ATOM 2026 N N . ALA A 1 263 ? -0.683 -12.054 -3.468 1.00 97.94 263 ALA A N 1
ATOM 2027 C CA . ALA A 1 263 ? -0.093 -11.777 -4.772 1.00 97.94 263 ALA A CA 1
ATOM 2028 C C . ALA A 1 263 ? -0.918 -10.709 -5.490 1.00 97.94 263 ALA A C 1
ATOM 2030 O O . ALA A 1 263 ? -2.146 -10.790 -5.508 1.00 97.94 263 ALA A O 1
ATOM 2031 N N . ALA A 1 264 ? -0.247 -9.718 -6.074 1.00 98.06 264 ALA A N 1
ATOM 2032 C CA . ALA A 1 264 ? -0.904 -8.762 -6.951 1.00 98.06 264 ALA A CA 1
ATOM 2033 C C . ALA A 1 264 ? -1.331 -9.429 -8.267 1.00 98.06 264 ALA A C 1
ATOM 2035 O O . ALA A 1 264 ? -0.545 -10.136 -8.903 1.00 98.06 264 ALA A O 1
ATOM 2036 N N . ALA A 1 265 ? -2.565 -9.167 -8.685 1.00 97.62 265 ALA A N 1
ATOM 2037 C CA . ALA A 1 265 ? -3.106 -9.562 -9.974 1.00 97.62 265 ALA A CA 1
ATOM 2038 C C . ALA A 1 265 ? -2.976 -8.397 -10.958 1.00 97.62 265 ALA A C 1
ATOM 2040 O O . ALA A 1 265 ? -3.262 -7.247 -10.615 1.00 97.62 265 ALA A O 1
ATOM 2041 N N . LYS A 1 266 ? -2.540 -8.690 -12.186 1.00 97.31 266 LYS A N 1
ATOM 2042 C CA . LYS A 1 266 ? -2.596 -7.709 -13.270 1.00 97.31 266 LYS A CA 1
ATOM 2043 C C . LYS A 1 266 ? -4.064 -7.501 -13.630 1.00 97.31 266 LYS A C 1
ATOM 2045 O O . LYS A 1 266 ? -4.772 -8.475 -13.861 1.00 97.31 266 LYS A O 1
ATOM 2050 N N . VAL A 1 267 ? -4.507 -6.252 -13.649 1.00 96.62 267 VAL A N 1
ATOM 2051 C CA . VAL A 1 267 ? -5.839 -5.894 -14.124 1.00 96.62 267 VAL A CA 1
ATOM 2052 C C . VAL A 1 267 ? -5.767 -5.913 -15.641 1.00 96.62 267 VAL A C 1
ATOM 2054 O O . VAL A 1 267 ? -5.064 -5.099 -16.248 1.00 96.62 267 VAL A O 1
ATOM 2057 N N . ASP A 1 268 ? -6.449 -6.876 -16.254 1.00 93.25 268 ASP A N 1
ATOM 2058 C CA . ASP A 1 268 ? -6.647 -6.828 -17.692 1.00 93.25 268 ASP A CA 1
ATOM 2059 C C . ASP A 1 268 ? -7.474 -5.579 -18.005 1.00 93.25 268 ASP A C 1
ATOM 2061 O O . ASP A 1 268 ? -8.416 -5.278 -17.260 1.00 93.25 268 ASP A O 1
ATOM 2065 N N . PRO A 1 269 ? -7.130 -4.824 -19.064 1.00 85.38 269 PRO A N 1
ATOM 2066 C CA . PRO A 1 269 ? -7.980 -3.758 -19.563 1.00 85.38 269 PRO A CA 1
ATOM 2067 C C . PRO A 1 269 ? -9.241 -4.431 -20.098 1.00 85.38 269 PRO A C 1
ATOM 2069 O O . PRO A 1 269 ? -9.349 -4.745 -21.280 1.00 85.38 269 PRO A O 1
ATOM 2072 N N . SER A 1 270 ? -10.154 -4.760 -19.188 1.00 71.00 270 SER A N 1
ATOM 2073 C CA . SER A 1 270 ? -11.439 -5.333 -19.516 1.00 71.00 270 SER A CA 1
ATOM 2074 C C . SER A 1 270 ? -12.093 -4.323 -20.430 1.00 71.00 270 SER A C 1
ATOM 2076 O O . SER A 1 270 ? -12.323 -3.171 -20.057 1.00 71.00 270 SER A O 1
ATOM 2078 N N . THR A 1 271 ? -12.294 -4.767 -21.670 1.00 55.44 271 THR A N 1
ATOM 2079 C CA . THR A 1 271 ? -13.263 -4.231 -22.610 1.00 55.44 271 THR A CA 1
ATOM 2080 C C . THR A 1 271 ? -14.421 -3.730 -21.773 1.00 55.44 271 THR A C 1
ATOM 2082 O O . THR A 1 271 ? -15.036 -4.530 -21.067 1.00 55.44 271 THR A O 1
ATOM 2085 N N . SER A 1 272 ? -14.588 -2.405 -21.740 1.00 45.69 272 SER A N 1
ATOM 2086 C CA . SER A 1 272 ? -15.608 -1.705 -20.960 1.00 45.69 272 SER A CA 1
ATOM 2087 C C . SER A 1 272 ? -16.854 -2.576 -20.887 1.00 45.69 272 SER A C 1
ATOM 2089 O O . SER A 1 272 ? -17.252 -3.031 -21.965 1.00 45.69 272 SER A O 1
ATOM 2091 N N . PRO A 1 273 ? -17.433 -2.848 -19.699 1.00 53.78 273 PRO A N 1
ATOM 2092 C CA . PRO A 1 273 ? -18.660 -3.618 -19.612 1.00 53.78 273 PRO A CA 1
ATOM 2093 C C . PRO A 1 273 ? -19.655 -2.881 -20.495 1.00 53.78 273 PRO A C 1
ATOM 2095 O O . PRO A 1 273 ? -20.140 -1.811 -20.133 1.00 53.78 273 PRO A O 1
ATOM 2098 N N . SER A 1 274 ? -19.854 -3.390 -21.713 1.00 49.47 274 SER A N 1
ATOM 2099 C CA . SER A 1 274 ? -20.873 -2.907 -22.616 1.00 49.47 274 SER A CA 1
ATOM 2100 C C . SER A 1 274 ? -22.116 -3.104 -21.792 1.00 49.47 274 SER A C 1
ATOM 2102 O O . SER A 1 274 ? -22.443 -4.252 -21.491 1.00 49.47 274 SER A O 1
ATOM 2104 N N . SER A 1 275 ? -22.684 -2.000 -21.309 1.00 51.28 275 SER A N 1
ATOM 2105 C CA . SER A 1 275 ? -23.932 -1.966 -20.572 1.00 51.28 275 SER A CA 1
ATOM 2106 C C . SER A 1 275 ? -24.857 -2.921 -21.297 1.00 51.28 275 SER A C 1
ATOM 2108 O O . SER A 1 275 ? -25.298 -2.606 -22.404 1.00 51.28 275 SER A O 1
ATOM 2110 N N . SER A 1 276 ? -25.028 -4.126 -20.759 1.00 46.16 276 SER A N 1
ATOM 2111 C CA . SER A 1 276 ? -25.921 -5.111 -21.327 1.00 46.16 276 SER A CA 1
ATOM 2112 C C . SER A 1 276 ? -27.277 -4.473 -21.153 1.00 46.16 276 SER A C 1
ATOM 2114 O O . SER A 1 276 ? -27.832 -4.449 -20.054 1.00 46.16 276 SER A O 1
ATOM 2116 N N . THR A 1 277 ? -27.711 -3.810 -22.219 1.00 47.84 277 THR A N 1
ATOM 2117 C CA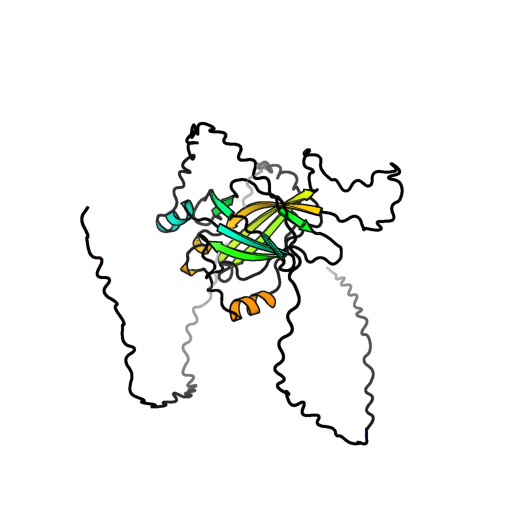 . THR A 1 277 ? -29.014 -3.209 -22.357 1.00 47.84 277 THR A CA 1
ATOM 2118 C C . THR A 1 277 ? -29.984 -4.272 -21.897 1.00 47.84 277 THR A C 1
ATOM 2120 O O . THR A 1 277 ? -29.958 -5.393 -22.405 1.00 47.84 277 THR A O 1
ATOM 2123 N N . ALA A 1 278 ? -30.759 -3.939 -20.870 1.00 48.66 278 ALA A N 1
ATOM 2124 C CA . ALA A 1 278 ? -31.877 -4.732 -20.416 1.00 48.66 278 ALA A CA 1
ATOM 2125 C C . ALA A 1 278 ? -32.812 -4.937 -21.613 1.00 48.66 278 ALA A C 1
ATOM 2127 O O . ALA A 1 278 ? -33.681 -4.111 -21.895 1.00 48.66 278 ALA A O 1
ATOM 2128 N N . GLY A 1 279 ? -32.580 -6.018 -22.356 1.00 44.00 279 GLY A N 1
ATOM 2129 C CA . GLY A 1 279 ? -33.496 -6.540 -23.344 1.00 44.00 279 GLY A CA 1
ATOM 2130 C C . GLY A 1 279 ? -34.733 -6.985 -22.591 1.00 44.00 279 GLY A C 1
ATOM 2131 O O . GLY A 1 279 ? -34.787 -8.095 -22.074 1.00 44.00 279 GLY A O 1
ATOM 2132 N N . HIS A 1 280 ? -35.701 -6.077 -22.498 1.00 51.16 280 HIS A N 1
ATOM 2133 C CA . HIS A 1 280 ? -37.086 -6.386 -22.205 1.00 51.16 280 HIS A CA 1
ATOM 2134 C C . HIS A 1 280 ? -37.589 -7.361 -23.275 1.00 51.16 280 HIS A C 1
ATOM 2136 O O . HIS A 1 280 ? -38.109 -6.947 -24.308 1.00 51.16 280 HIS A O 1
ATOM 2142 N N . SER A 1 281 ? -37.461 -8.664 -23.040 1.00 47.91 281 SER A N 1
ATOM 2143 C CA . SER A 1 281 ? -38.328 -9.637 -23.693 1.00 47.91 281 SER A CA 1
ATOM 2144 C C . SER A 1 281 ? -39.665 -9.625 -22.955 1.00 47.91 281 SER A C 1
ATOM 2146 O O . SER A 1 281 ? -39.885 -10.374 -22.005 1.00 47.91 281 SER A O 1
ATOM 2148 N N . SER A 1 282 ? -40.548 -8.723 -23.386 1.00 56.44 282 SER A N 1
ATOM 2149 C CA . SER A 1 282 ? -41.986 -8.910 -23.215 1.00 56.44 282 SER A CA 1
ATOM 2150 C C . SER A 1 282 ? -42.393 -10.127 -24.040 1.00 56.44 282 SER A C 1
ATOM 2152 O O . SER A 1 282 ? -42.424 -10.052 -25.265 1.00 56.44 282 SER A O 1
ATOM 2154 N N . SER A 1 283 ? -42.701 -11.245 -23.389 1.00 49.59 283 SER A N 1
ATOM 2155 C CA . SER A 1 283 ? -43.478 -12.318 -24.010 1.00 49.59 283 SER A CA 1
ATOM 2156 C C . SER A 1 283 ? -44.210 -13.144 -22.953 1.00 49.59 283 SER A C 1
ATOM 2158 O O . SER A 1 283 ? -43.635 -14.015 -22.309 1.00 49.59 283 SER A O 1
ATOM 2160 N N . THR A 1 284 ? -45.503 -12.841 -22.857 1.00 50.56 284 THR A N 1
ATOM 2161 C CA . THR A 1 284 ? -46.609 -13.803 -22.783 1.00 50.56 284 THR A CA 1
ATOM 2162 C C . THR A 1 284 ? -46.854 -14.539 -21.464 1.00 50.56 284 THR A C 1
ATOM 2164 O O . THR A 1 284 ? -46.190 -15.495 -21.083 1.00 50.56 284 THR A O 1
ATOM 2167 N N . ILE A 1 285 ? -47.945 -14.093 -20.840 1.00 55.56 285 ILE A N 1
ATOM 2168 C CA . ILE A 1 285 ? -48.742 -14.724 -19.791 1.00 55.56 285 ILE A CA 1
ATOM 2169 C C . ILE A 1 285 ? -49.017 -16.195 -20.142 1.00 55.56 285 ILE A C 1
ATOM 2171 O O . ILE A 1 285 ? -49.722 -16.491 -21.104 1.00 55.56 285 ILE A O 1
ATOM 2175 N N . GLY A 1 286 ? -48.492 -17.107 -19.328 1.00 42.09 286 GLY A N 1
ATOM 2176 C CA . GLY A 1 286 ? -48.860 -18.518 -19.301 1.00 42.09 286 GLY A CA 1
ATOM 2177 C C . GLY A 1 286 ? -49.020 -18.944 -17.848 1.00 42.09 286 GLY A C 1
ATOM 2178 O O . GLY A 1 286 ? -48.038 -19.057 -17.123 1.00 42.09 286 GLY A O 1
ATOM 2179 N N . VAL A 1 287 ? -50.267 -19.113 -17.418 1.00 60.59 287 VAL A N 1
ATOM 2180 C CA . VAL A 1 287 ? -50.663 -19.608 -16.095 1.00 60.59 287 VAL A CA 1
ATOM 2181 C C . VAL A 1 287 ? -50.520 -21.133 -16.070 1.00 60.59 287 VAL A C 1
ATOM 2183 O O . VAL A 1 287 ? -51.111 -21.786 -16.931 1.00 60.59 287 VAL A O 1
ATOM 2186 N N . PRO A 1 288 ? -49.865 -21.724 -15.054 1.00 49.25 288 PRO A N 1
ATOM 2187 C CA . PRO A 1 288 ? -50.216 -23.065 -14.618 1.00 49.25 288 PRO A CA 1
ATOM 2188 C C . PRO A 1 288 ? -50.590 -23.069 -13.129 1.00 49.25 288 PRO A C 1
ATOM 2190 O O . PRO A 1 288 ? -49.758 -22.929 -12.239 1.00 49.25 288 PRO A O 1
ATOM 2193 N N . ILE A 1 289 ? -51.901 -23.163 -12.912 1.00 54.41 289 ILE A N 1
ATOM 2194 C CA . ILE A 1 289 ? -52.615 -24.067 -11.997 1.00 54.41 289 ILE A CA 1
ATOM 2195 C C . ILE A 1 289 ? -51.780 -24.672 -10.843 1.00 54.41 289 ILE A C 1
ATOM 2197 O O . ILE A 1 289 ? -50.902 -25.509 -11.048 1.00 54.41 289 ILE A O 1
ATOM 2201 N N . LEU A 1 290 ? -52.169 -24.293 -9.621 1.00 54.59 290 LEU A N 1
ATOM 2202 C CA . LEU A 1 290 ? -51.889 -24.958 -8.340 1.00 54.59 290 LEU A CA 1
ATOM 2203 C C . LEU A 1 290 ? -52.397 -26.412 -8.305 1.00 54.59 290 LEU A C 1
ATOM 2205 O O . LEU A 1 290 ? -53.503 -26.671 -8.782 1.00 54.59 290 LEU A O 1
ATOM 2209 N N . PRO A 1 291 ? -51.725 -27.305 -7.559 1.00 62.69 291 PRO A N 1
ATOM 2210 C CA . PRO A 1 291 ? -52.398 -28.324 -6.764 1.00 62.69 291 PRO A CA 1
ATOM 2211 C C . PRO A 1 291 ? -52.393 -27.960 -5.262 1.00 62.69 291 PRO A C 1
ATOM 2213 O O . PRO A 1 291 ? -51.481 -27.264 -4.801 1.00 62.69 291 PRO A O 1
ATOM 2216 N N . PRO A 1 292 ? -53.404 -28.410 -4.497 1.00 66.44 292 PRO A N 1
ATOM 2217 C CA . PRO A 1 292 ? -53.538 -28.116 -3.079 1.00 66.44 292 PRO A CA 1
ATOM 2218 C C . PRO A 1 292 ? -52.864 -29.167 -2.180 1.00 66.44 292 PRO A C 1
ATOM 2220 O O . PRO A 1 292 ? -52.640 -30.308 -2.573 1.00 66.44 292 PRO A O 1
ATOM 2223 N N . ASP A 1 293 ? -52.689 -28.733 -0.934 1.00 38.66 293 ASP A N 1
ATOM 2224 C CA . ASP A 1 293 ? -52.821 -29.488 0.314 1.00 38.66 293 ASP A CA 1
ATOM 2225 C C . ASP A 1 293 ? -51.702 -30.390 0.872 1.00 38.66 293 ASP A C 1
ATOM 2227 O O . ASP A 1 293 ? -51.314 -31.417 0.327 1.00 38.66 293 ASP A O 1
ATOM 2231 N N . LEU A 1 294 ? -51.327 -29.976 2.092 1.00 50.84 294 LEU A N 1
ATOM 2232 C CA . LEU A 1 294 ? -51.202 -30.739 3.338 1.00 50.84 294 LEU A CA 1
ATOM 2233 C C . LEU A 1 294 ? -50.289 -31.964 3.357 1.00 50.84 294 LEU A C 1
ATOM 2235 O O . LEU A 1 294 ? -50.610 -33.022 2.832 1.00 50.84 294 LEU A O 1
ATOM 2239 N N . THR A 1 295 ? -49.262 -31.893 4.207 1.00 47.22 295 THR A N 1
ATOM 2240 C CA . THR A 1 295 ? -49.158 -32.820 5.349 1.00 47.22 295 THR A CA 1
ATOM 2241 C C . THR A 1 295 ? -48.096 -32.364 6.354 1.00 47.22 295 THR A C 1
ATOM 2243 O O . THR A 1 295 ? -46.911 -32.279 6.055 1.00 47.22 295 THR A O 1
ATOM 2246 N N . ASN A 1 296 ? -48.581 -32.045 7.556 1.00 50.88 296 ASN A N 1
ATOM 2247 C CA . ASN A 1 296 ? -48.022 -32.358 8.873 1.00 50.88 296 ASN A CA 1
ATOM 2248 C C . ASN A 1 296 ? -46.589 -32.915 8.934 1.00 50.88 296 ASN A C 1
ATOM 2250 O O . ASN A 1 296 ? -46.344 -34.045 8.515 1.00 50.88 296 ASN A O 1
ATOM 2254 N N . VAL A 1 297 ? -45.708 -32.212 9.654 1.00 54.25 297 VAL A N 1
ATOM 2255 C CA . VAL A 1 297 ? -44.562 -32.844 10.323 1.00 54.25 297 VAL A CA 1
ATOM 2256 C C . VAL A 1 297 ? -44.542 -32.381 11.785 1.00 54.25 297 VAL A C 1
ATOM 2258 O O . VAL A 1 297 ? -44.736 -31.186 12.024 1.00 54.25 297 VAL A O 1
ATOM 2261 N N . PRO A 1 298 ? -44.381 -33.286 12.769 1.00 59.16 298 PRO A N 1
ATOM 2262 C CA . PRO A 1 298 ? -44.630 -32.982 14.170 1.00 59.16 298 PRO A CA 1
ATOM 2263 C C . PRO A 1 298 ? -43.463 -32.249 14.827 1.00 59.16 298 PRO A C 1
ATOM 2265 O O . PRO A 1 298 ? -42.291 -32.532 14.579 1.00 59.16 298 PRO A O 1
ATOM 2268 N N . LEU A 1 299 ? -43.848 -31.368 15.744 1.00 59.78 299 LEU A N 1
ATOM 2269 C CA . LEU A 1 299 ? -43.100 -30.941 16.915 1.00 59.78 299 LEU A CA 1
ATOM 2270 C C . LEU A 1 299 ? -42.605 -32.179 17.688 1.00 59.78 299 LEU A C 1
ATOM 2272 O O . LEU A 1 299 ? -43.420 -32.961 18.176 1.00 59.78 299 LEU A O 1
ATOM 2276 N N . LEU A 1 300 ? -41.286 -32.351 17.786 1.00 58.22 300 LEU A N 1
ATOM 2277 C CA . LEU A 1 300 ? -40.661 -33.282 18.721 1.00 58.22 300 LEU A CA 1
ATOM 2278 C C . LEU A 1 300 ? -39.926 -32.452 19.777 1.00 58.22 300 LEU A C 1
ATOM 2280 O O . LEU A 1 300 ? -38.778 -32.049 19.591 1.00 58.22 300 LEU A O 1
ATOM 2284 N N . ASP A 1 301 ? -40.643 -32.169 20.860 1.00 56.25 301 ASP A N 1
ATOM 2285 C CA . ASP A 1 301 ? -40.041 -31.996 22.173 1.00 56.25 301 ASP A CA 1
ATOM 2286 C C . ASP A 1 301 ? -39.434 -33.344 22.574 1.00 56.25 301 ASP A C 1
ATOM 2288 O O . ASP A 1 301 ? -40.153 -34.341 22.645 1.00 56.25 301 ASP A O 1
ATOM 2292 N N . ASP A 1 302 ? -38.131 -33.383 22.852 1.00 56.12 302 ASP A N 1
ATOM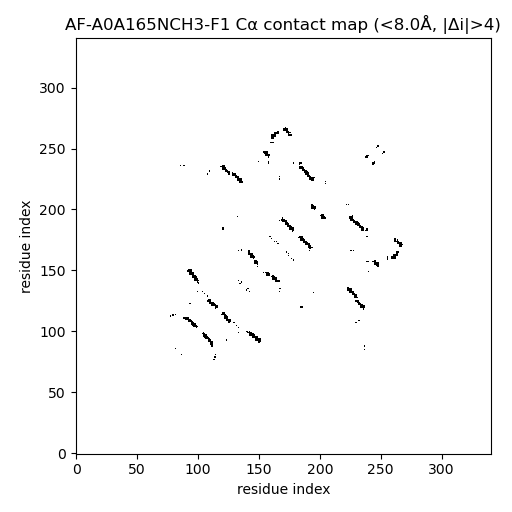 2293 C CA . ASP A 1 302 ? -37.614 -34.403 23.755 1.00 56.12 302 ASP A CA 1
ATOM 2294 C C . ASP A 1 302 ? -36.543 -33.834 24.687 1.00 56.12 302 ASP A C 1
ATOM 2296 O O . ASP A 1 302 ? -35.560 -33.199 24.292 1.00 56.12 302 ASP A O 1
ATOM 2300 N N . ILE A 1 303 ? -36.829 -34.053 25.962 1.00 53.56 303 ILE A N 1
ATOM 2301 C CA . ILE A 1 303 ? -36.134 -33.635 27.165 1.00 53.56 303 ILE A CA 1
ATOM 2302 C C . ILE A 1 303 ? -35.391 -34.879 27.650 1.00 53.56 303 ILE A C 1
ATOM 2304 O O . ILE A 1 303 ? -36.020 -35.891 27.942 1.00 53.56 303 ILE A O 1
ATOM 2308 N N . GLY A 1 304 ? -34.070 -34.815 27.825 1.00 47.69 304 GLY A N 1
ATOM 2309 C CA . GLY A 1 304 ? -33.341 -35.919 28.455 1.00 47.69 304 GLY A CA 1
ATOM 2310 C C . GLY A 1 304 ? -31.895 -35.594 28.841 1.00 47.69 304 GLY A C 1
ATOM 2311 O O . GLY A 1 304 ? -31.286 -34.734 28.214 1.00 47.69 304 GLY A O 1
ATOM 2312 N N . PRO A 1 305 ? -31.349 -36.226 29.898 1.00 58.88 305 PRO A N 1
ATOM 2313 C CA . PRO A 1 305 ? -30.775 -35.496 31.030 1.00 58.88 305 PRO A CA 1
ATOM 2314 C C . PRO A 1 305 ? -29.253 -35.658 31.214 1.00 58.88 305 PRO A C 1
ATOM 2316 O O . PRO A 1 305 ? -28.618 -36.528 30.630 1.00 58.88 305 PRO A O 1
ATOM 2319 N N . GLU A 1 306 ? -28.703 -34.814 32.095 1.00 50.00 306 GLU A N 1
ATOM 2320 C CA . GLU A 1 306 ? -27.619 -35.124 33.047 1.00 50.00 306 GLU A CA 1
ATOM 2321 C C . GLU A 1 306 ? -26.408 -35.924 32.519 1.00 50.00 306 GLU A C 1
ATOM 2323 O O . GLU A 1 306 ? -26.331 -37.147 32.609 1.00 50.00 306 GLU A O 1
ATOM 2328 N N . GLY A 1 307 ? -25.379 -35.196 32.077 1.00 43.91 307 GLY A N 1
ATOM 2329 C CA . GLY A 1 307 ? -24.037 -35.725 31.823 1.00 43.91 307 GLY A CA 1
ATOM 2330 C C . GLY A 1 307 ? -22.988 -35.033 32.687 1.00 43.91 307 GLY A C 1
ATOM 2331 O O . GLY A 1 307 ? -22.245 -34.175 32.211 1.00 43.91 307 GLY A O 1
ATOM 2332 N N . LEU A 1 308 ? -22.935 -35.405 33.968 1.00 53.12 308 LEU A N 1
ATOM 2333 C CA . LEU A 1 308 ? -21.885 -35.053 34.925 1.00 53.12 308 LEU A CA 1
ATOM 2334 C C . LEU A 1 308 ? -20.499 -35.449 34.386 1.00 53.12 308 LEU A C 1
ATOM 2336 O O . LEU A 1 308 ? -20.122 -36.616 34.370 1.00 53.12 308 LEU A O 1
ATOM 2340 N N . GLY A 1 309 ? -19.713 -34.452 33.980 1.00 46.44 309 GLY A N 1
ATOM 2341 C CA . GLY A 1 309 ? -18.348 -34.625 33.480 1.00 46.44 309 GLY A CA 1
ATOM 2342 C C . GLY A 1 309 ? -17.396 -33.598 34.073 1.00 46.44 309 GLY A C 1
ATOM 2343 O O . GLY A 1 309 ? -16.794 -32.801 33.358 1.00 46.44 309 GLY A O 1
ATOM 2344 N N . GLY A 1 310 ? -17.280 -33.585 35.402 1.00 48.88 310 GLY A N 1
ATOM 2345 C CA . GLY A 1 310 ? -16.336 -32.739 36.117 1.00 48.88 310 GLY A CA 1
ATOM 2346 C C . GLY A 1 310 ? -14.888 -32.997 35.693 1.00 48.88 310 GLY A C 1
ATOM 2347 O O . GLY A 1 310 ? -14.346 -34.083 35.885 1.00 48.88 310 GLY A O 1
ATOM 2348 N N . ARG A 1 311 ? -14.209 -31.952 35.215 1.00 45.75 311 ARG A N 1
ATOM 2349 C CA . ARG A 1 311 ? -12.745 -31.871 35.264 1.00 45.75 311 ARG A CA 1
ATOM 2350 C C . ARG A 1 311 ? -12.311 -30.530 35.836 1.00 45.75 311 ARG A C 1
ATOM 2352 O O . ARG A 1 311 ? -11.966 -29.587 35.136 1.00 45.75 311 ARG A O 1
ATOM 2359 N N . ARG A 1 312 ? -12.302 -30.500 37.170 1.00 51.56 312 ARG A N 1
ATOM 2360 C CA . ARG A 1 312 ? -11.493 -29.586 37.975 1.00 51.56 312 ARG A CA 1
ATOM 2361 C C . ARG A 1 312 ? -10.016 -29.951 37.788 1.00 51.56 312 ARG A C 1
ATOM 2363 O O . ARG A 1 312 ? -9.605 -31.040 38.175 1.00 51.56 312 ARG A O 1
ATOM 2370 N N . ARG A 1 313 ? -9.223 -29.039 37.233 1.00 48.50 313 ARG A N 1
ATOM 2371 C CA . ARG A 1 313 ? -7.775 -28.874 37.469 1.00 48.50 313 ARG A CA 1
ATOM 2372 C C . ARG A 1 313 ? -7.458 -27.412 37.172 1.00 48.50 313 ARG A C 1
ATOM 2374 O O . ARG A 1 313 ? -7.924 -26.907 36.165 1.00 48.50 313 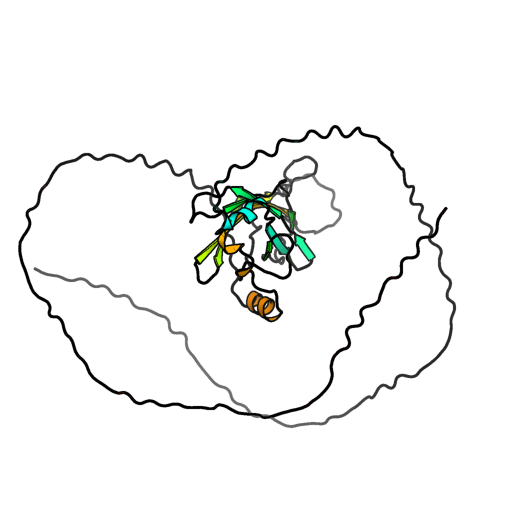ARG A O 1
ATOM 2381 N N . ALA A 1 314 ? -6.665 -26.670 37.917 1.00 44.22 314 ALA A N 1
ATOM 2382 C CA . ALA A 1 314 ? -6.192 -26.732 39.287 1.00 44.22 314 ALA A CA 1
ATOM 2383 C C . ALA A 1 314 ? -5.769 -25.278 39.534 1.00 44.22 314 ALA A C 1
ATOM 2385 O O . ALA A 1 314 ? -4.959 -24.743 38.778 1.00 44.22 314 ALA A O 1
ATOM 2386 N N . ALA A 1 315 ? -6.368 -24.618 40.520 1.00 43.16 315 ALA A N 1
ATOM 2387 C CA . ALA A 1 315 ? -5.892 -23.327 40.984 1.00 43.16 315 ALA A CA 1
ATOM 2388 C C . ALA A 1 315 ? -4.651 -23.588 41.843 1.00 43.16 315 ALA A C 1
ATOM 2390 O O . ALA A 1 315 ? -4.758 -24.099 42.956 1.00 43.16 315 ALA A O 1
ATOM 2391 N N . SER A 1 316 ? -3.469 -23.287 41.314 1.00 49.78 316 SER A N 1
ATOM 2392 C CA . SER A 1 316 ? -2.256 -23.205 42.119 1.00 49.78 316 SER A CA 1
ATOM 2393 C C . SER A 1 316 ? -2.164 -21.804 42.711 1.00 49.78 316 SER A C 1
ATOM 2395 O O . SER A 1 316 ? -1.786 -20.845 42.038 1.00 49.78 316 SER A O 1
ATOM 2397 N N . HIS A 1 317 ? -2.522 -21.714 43.988 1.00 40.28 317 HIS A N 1
ATOM 2398 C CA . HIS A 1 317 ? -2.031 -20.680 44.882 1.00 40.28 317 HIS A CA 1
ATOM 2399 C C . HIS A 1 317 ? -0.506 -20.795 44.980 1.00 40.28 317 HIS A C 1
ATOM 2401 O O . HIS A 1 317 ? 0.015 -21.843 45.356 1.00 40.28 317 HIS A O 1
ATOM 2407 N N . SER A 1 318 ? 0.206 -19.702 44.729 1.00 46.81 318 SER A N 1
ATOM 2408 C CA . SER A 1 318 ? 1.493 -19.458 45.373 1.00 46.81 318 SER A CA 1
ATOM 2409 C C . SER A 1 318 ? 1.449 -18.071 45.994 1.00 46.81 318 SER A C 1
ATOM 2411 O O . SER A 1 318 ? 1.560 -17.050 45.316 1.00 46.81 318 SER A O 1
ATOM 2413 N N . LEU A 1 319 ? 1.237 -18.071 47.309 1.00 43.38 319 LEU A N 1
ATOM 2414 C CA . LEU A 1 319 ? 1.587 -16.985 48.209 1.00 43.38 319 LEU A CA 1
ATOM 2415 C C . LEU A 1 319 ? 3.095 -16.738 48.092 1.00 43.38 319 LEU A C 1
ATOM 2417 O O . LEU A 1 319 ? 3.898 -17.627 48.352 1.00 43.38 319 LEU A O 1
ATOM 2421 N N . GLY A 1 320 ? 3.458 -15.523 47.702 1.00 42.28 320 GLY A N 1
ATOM 2422 C CA . GLY A 1 320 ? 4.833 -15.042 47.622 1.00 42.28 320 GLY A CA 1
ATOM 2423 C C . GLY A 1 320 ? 4.846 -13.550 47.902 1.00 42.28 320 GLY A C 1
ATOM 2424 O O . GLY A 1 320 ? 4.994 -12.728 47.008 1.00 42.28 320 GLY A O 1
ATOM 2425 N N . ARG A 1 321 ? 4.571 -13.218 49.160 1.00 39.91 321 ARG A N 1
ATOM 2426 C CA . ARG A 1 321 ? 4.605 -11.879 49.738 1.00 39.91 321 ARG A CA 1
ATOM 2427 C C . ARG A 1 321 ? 6.075 -11.460 49.858 1.00 39.91 321 ARG A C 1
ATOM 2429 O O . ARG A 1 321 ? 6.758 -11.932 50.758 1.00 39.91 321 ARG A O 1
ATOM 2436 N N . THR A 1 322 ? 6.543 -10.560 48.997 1.00 47.00 322 THR A N 1
ATOM 2437 C CA . THR A 1 322 ? 7.772 -9.791 49.240 1.00 47.00 322 THR A CA 1
ATOM 2438 C C . THR A 1 322 ? 7.472 -8.308 49.123 1.00 47.00 322 THR A C 1
ATOM 2440 O O . THR A 1 322 ? 7.039 -7.779 48.104 1.00 47.00 322 THR A O 1
ATOM 2443 N N . THR A 1 323 ? 7.651 -7.668 50.264 1.00 43.97 323 THR A N 1
ATOM 2444 C CA . THR A 1 323 ? 7.508 -6.255 50.552 1.00 43.97 323 THR A CA 1
ATOM 2445 C C . THR A 1 323 ? 8.613 -5.419 49.910 1.00 43.97 323 THR A C 1
ATOM 2447 O O . THR A 1 323 ? 9.745 -5.871 49.764 1.00 43.97 323 THR A O 1
ATOM 2450 N N . SER A 1 324 ? 8.287 -4.140 49.709 1.00 40.69 324 SER A N 1
ATOM 2451 C CA . SER A 1 324 ? 9.186 -2.982 49.593 1.00 40.69 324 SER A CA 1
ATOM 2452 C C . SER A 1 324 ? 9.899 -2.752 48.251 1.00 40.69 324 SER A C 1
ATOM 2454 O O . SER A 1 324 ? 10.896 -3.386 47.928 1.00 40.69 324 SER A O 1
ATOM 2456 N N . ARG A 1 325 ? 9.465 -1.720 47.517 1.00 42.22 325 ARG A N 1
ATOM 2457 C CA . ARG A 1 325 ? 10.066 -0.369 47.572 1.00 42.22 325 ARG A CA 1
ATOM 2458 C C . ARG A 1 325 ? 9.308 0.599 46.640 1.00 42.22 325 ARG A C 1
ATOM 2460 O O . ARG A 1 325 ? 9.077 0.250 45.486 1.00 42.22 325 ARG A O 1
ATOM 2467 N N . PRO A 1 326 ? 8.925 1.801 47.105 1.00 55.62 326 PRO A N 1
ATOM 2468 C CA . PRO A 1 326 ? 8.350 2.829 46.246 1.00 55.62 326 PRO A CA 1
ATOM 2469 C C . PRO A 1 326 ? 9.452 3.496 45.414 1.00 55.62 326 PRO A C 1
ATOM 2471 O O . PRO A 1 326 ? 10.471 3.940 45.945 1.00 55.62 326 PRO A O 1
ATOM 2474 N N . TRP A 1 327 ? 9.242 3.559 44.101 1.00 54.62 327 TRP A N 1
ATOM 2475 C CA . TRP A 1 327 ? 10.078 4.340 43.198 1.00 54.62 327 TRP A CA 1
ATOM 2476 C C . TRP A 1 327 ? 9.741 5.816 43.407 1.00 54.62 327 TRP A C 1
ATOM 2478 O O . TRP A 1 327 ? 8.611 6.244 43.172 1.00 54.62 327 TRP A O 1
ATOM 2488 N N . GLY A 1 328 ? 10.715 6.571 43.910 1.00 45.28 328 GLY A N 1
ATOM 2489 C CA . GLY A 1 328 ? 10.597 8.004 44.127 1.00 45.28 328 GLY A CA 1
ATOM 2490 C C . GLY A 1 328 ? 10.335 8.747 42.820 1.00 45.28 328 GLY A C 1
ATOM 2491 O O . GLY A 1 328 ? 11.115 8.678 41.872 1.00 45.28 328 GLY A O 1
ATOM 2492 N N . SER A 1 329 ? 9.238 9.491 42.809 1.00 43.62 329 SER A N 1
ATOM 2493 C CA . SER A 1 329 ? 8.966 10.591 41.897 1.00 43.62 329 SER A CA 1
ATOM 2494 C C . SER A 1 329 ? 9.971 11.718 42.149 1.00 43.62 329 SER A C 1
ATOM 2496 O O . SER A 1 329 ? 9.875 12.436 43.142 1.00 43.62 329 SER A O 1
ATOM 2498 N N . SER A 1 330 ? 10.944 11.876 41.250 1.00 46.75 330 SER A N 1
ATOM 2499 C CA . SER A 1 330 ? 11.793 13.068 41.192 1.00 46.75 330 SER A CA 1
ATOM 2500 C C . SER A 1 330 ? 11.096 14.123 40.332 1.00 46.75 330 SER A C 1
ATOM 2502 O O . SER A 1 330 ? 11.289 14.203 39.121 1.00 46.75 330 SER A O 1
ATOM 2504 N N . THR A 1 331 ? 10.226 14.914 40.956 1.00 50.59 331 THR A N 1
ATOM 2505 C CA . THR A 1 331 ? 9.782 16.201 40.412 1.00 50.59 331 THR A CA 1
ATOM 2506 C C . THR A 1 331 ? 10.859 17.233 40.708 1.00 50.59 331 THR A C 1
ATOM 2508 O O . THR A 1 331 ? 11.096 17.594 41.859 1.00 50.59 331 THR A O 1
ATOM 2511 N N . ARG A 1 332 ? 11.537 17.683 39.654 1.00 49.66 332 ARG A N 1
ATOM 2512 C CA . ARG A 1 332 ? 12.544 18.742 39.687 1.00 49.66 332 ARG A CA 1
ATOM 2513 C C . ARG A 1 332 ? 11.823 20.086 39.483 1.00 49.66 332 ARG A C 1
ATOM 2515 O O . ARG A 1 332 ? 11.212 20.254 38.429 1.00 49.66 332 ARG A O 1
ATOM 2522 N N . PRO A 1 333 ? 11.847 21.031 40.437 1.00 55.44 333 PRO A N 1
ATOM 2523 C CA . PRO A 1 333 ? 11.309 22.367 40.206 1.00 55.44 333 PRO A CA 1
ATOM 2524 C C . PRO A 1 333 ? 12.289 23.173 39.341 1.00 55.44 333 PRO A C 1
ATOM 2526 O O . PRO A 1 333 ? 13.468 23.289 39.676 1.00 55.44 333 PRO A O 1
ATOM 2529 N N . SER A 1 334 ? 11.814 23.722 38.219 1.00 55.88 334 SER A N 1
ATOM 2530 C CA . SER A 1 334 ? 12.553 24.734 37.461 1.00 55.88 334 SER A CA 1
ATOM 2531 C C . SER A 1 334 ? 12.261 26.113 38.048 1.00 55.88 334 SER A C 1
ATOM 2533 O O . SER A 1 334 ? 11.214 26.705 37.795 1.00 55.88 334 SER A O 1
ATOM 2535 N N . THR A 1 335 ? 13.198 26.638 38.827 1.00 53.09 335 THR A N 1
ATOM 2536 C CA . THR A 1 335 ? 13.285 28.066 39.133 1.00 53.09 335 THR A CA 1
ATOM 2537 C C . THR A 1 335 ? 13.905 28.776 37.931 1.00 53.09 335 THR A C 1
ATOM 2539 O O . THR A 1 335 ? 15.120 28.736 37.743 1.00 53.09 335 THR A O 1
ATOM 2542 N N . GLY A 1 336 ? 13.068 29.380 37.088 1.00 56.53 336 GLY A N 1
ATOM 2543 C CA . GLY A 1 336 ? 13.492 30.356 36.087 1.00 56.53 336 GLY A CA 1
ATOM 2544 C C . GLY A 1 336 ? 13.445 31.744 36.711 1.00 56.53 336 GLY A C 1
ATOM 2545 O O . GLY A 1 336 ? 12.363 32.257 36.978 1.00 56.53 336 GLY A O 1
ATOM 2546 N N . GLY A 1 337 ? 14.619 32.303 37.000 1.00 52.34 337 GLY A N 1
ATOM 2547 C CA . GLY A 1 337 ? 14.776 33.670 37.478 1.00 52.34 337 GLY A CA 1
ATOM 2548 C C . GLY A 1 337 ? 14.568 34.677 36.350 1.00 52.34 337 GLY A C 1
ATOM 2549 O O . GLY A 1 337 ? 15.171 34.566 35.285 1.00 52.34 337 GLY A O 1
ATOM 2550 N N . THR A 1 338 ? 13.726 35.666 36.621 1.00 59.19 338 THR A N 1
ATOM 2551 C CA . THR A 1 338 ? 13.619 36.915 35.870 1.00 59.19 338 THR A CA 1
ATOM 2552 C C . THR A 1 338 ? 14.815 37.795 36.227 1.00 59.19 338 THR A C 1
ATOM 2554 O O . THR A 1 338 ? 14.993 38.140 37.394 1.00 59.19 338 THR A O 1
ATOM 2557 N N . VAL A 1 339 ? 15.620 38.177 35.237 1.00 59.34 339 VAL A N 1
ATOM 2558 C CA . VAL A 1 339 ? 16.580 39.282 35.355 1.00 59.34 339 VAL A CA 1
ATOM 2559 C C . VAL A 1 339 ? 16.190 40.329 34.323 1.00 59.34 339 VAL A C 1
ATOM 2561 O O . VAL A 1 339 ? 16.097 40.036 33.133 1.00 59.34 339 VAL A O 1
ATOM 2564 N N . HIS A 1 340 ? 15.913 41.527 34.827 1.00 60.06 340 HIS A N 1
ATOM 2565 C CA . HIS A 1 340 ? 15.697 42.746 34.063 1.00 60.06 340 HIS A CA 1
ATOM 2566 C C . HIS A 1 340 ? 16.970 43.177 33.327 1.00 60.06 340 HIS A C 1
ATOM 2568 O O . HIS A 1 340 ? 18.047 43.202 33.925 1.00 60.06 340 HIS A O 1
ATOM 2574 N N . ALA A 1 341 ? 16.794 43.619 32.085 1.00 63.50 341 ALA A N 1
ATOM 2575 C CA . ALA A 1 341 ? 17.401 44.824 31.529 1.00 63.50 341 ALA A CA 1
ATOM 2576 C C . ALA A 1 341 ? 16.458 45.356 30.444 1.00 63.50 341 ALA A C 1
ATOM 2578 O O . ALA A 1 341 ? 16.005 44.533 29.618 1.00 63.50 341 ALA A O 1
#

Nearest PDB structures (foldseek):
  7ora-assembly2_H  TM=1.882E-01  e=3.331E+00  Homo sapiens
  6uuh-assembly2_A  TM=1.861E-01  e=4.400E+00  Homo sapiens
  7am2-assembly1_O  TM=1.611E-01  e=7.676E+00  Leishmania tarentolae

Radius of gyration: 35.66 Å; Cα contacts (8 Å, |Δi|>4): 387; chains: 1; bounding box: 107×96×85 Å

Secondary structure (DSSP, 8-state):
-----------------------------------------------------------------------------------GGGGGGGTPEEEEEEEETTTEEE--EEEEEE--SBTBPEEEE-SS---EEEEE-TTPPPPEEEEEEETT-TTEES-SS-EE---SSSEEEEEEEEEGGGTEEEEEEEEEEEPBPTTS-B---------------------EEEEEEEEEEEE-GGGGSGGGSEE--HHHHHHHHHSPPEEPEE-----------------------PPP-------------------------------------------------

Foldseek 3Di:
DDDDDDDDDDDDDDDDDDDDDDDDDDDDDDDDDDDDDDDDDDDDDDDDDDDDDDDDDPPPDDDDPDDPPPPPPPPPPPPAPDDPLLPVLQVKKKWWWKDWPNPQTDTFIWHFDDDDDQPWWGKTFGPPWDKDKDWDDPPTFAIKRQFMDIPPPPQFGLDLEIAGEDQPDFAKKKFKDADDVRRKIKMWIKTKDADADPVRHGPPVDPPPDDCPDDPPPPDPSTGMIIIITGMMIINSVSPDPVSTDGDDPVSVVSRVPDDHTYMDGDDPPPPPPPPPPPPPDDDDDDDDDDDDDDDDDDDDDDDDDDDDDDDDDDDDDDDDDDDDDDDDPDDDDDDDDDDD

Mean predicted aligned error: 18.55 Å